Protein AF-0000000067174270 (afdb_homodimer)

Structure (mmCIF, N/CA/C/O backbone):
data_AF-0000000067174270-model_v1
#
loop_
_entity.id
_entity.type
_entity.pdbx_description
1 polymer 'Cupin 2, conserved barrel'
#
loop_
_atom_site.group_PDB
_atom_site.id
_atom_site.type_symbol
_atom_site.label_atom_id
_atom_site.label_alt_id
_atom_site.label_comp_id
_atom_site.label_asym_id
_atom_site.label_entity_id
_atom_site.label_seq_id
_atom_site.pdbx_PDB_ins_code
_atom_site.Cartn_x
_atom_site.Cartn_y
_atom_site.Cartn_z
_atom_site.occupancy
_atom_site.B_iso_or_equiv
_atom_site.auth_seq_id
_atom_site.auth_comp_id
_atom_site.auth_asym_id
_atom_site.auth_atom_id
_atom_site.pdbx_PDB_model_num
ATOM 1 N N . MET A 1 1 ? -18.516 -15.844 -26.016 1 31.61 1 MET A N 1
ATOM 2 C CA . MET A 1 1 ? -17.438 -16.531 -25.297 1 31.61 1 MET A CA 1
ATOM 3 C C . MET A 1 1 ? -17.406 -16.094 -23.828 1 31.61 1 MET A C 1
ATOM 5 O O . MET A 1 1 ? -17.312 -14.906 -23.531 1 31.61 1 MET A O 1
ATOM 9 N N . ASP A 1 2 ? -17.953 -16.828 -22.922 1 40.69 2 ASP A N 1
ATOM 10 C CA . ASP A 1 2 ? -18.188 -16.531 -21.516 1 40.69 2 ASP A CA 1
ATOM 11 C C . ASP A 1 2 ? -16.891 -16.047 -20.844 1 40.69 2 ASP A C 1
ATOM 13 O O . ASP A 1 2 ? -15.844 -16.672 -21 1 40.69 2 ASP A O 1
ATOM 17 N N . LYS A 1 3 ? -16.672 -14.789 -20.672 1 52.62 3 LYS A N 1
ATOM 18 C CA . LYS A 1 3 ? -15.469 -14.344 -19.984 1 52.62 3 LYS A CA 1
ATOM 19 C C . LYS A 1 3 ? -15.102 -15.305 -18.859 1 52.62 3 LYS A C 1
ATOM 21 O O . LYS A 1 3 ? -15.914 -15.578 -17.969 1 52.62 3 LYS A O 1
ATOM 26 N N . LEU A 1 4 ? -14.297 -16.391 -19.109 1 62.03 4 LEU A N 1
ATOM 27 C CA . LEU A 1 4 ? -13.867 -17.375 -18.125 1 62.03 4 LEU A CA 1
ATOM 28 C C . LEU A 1 4 ? -13.586 -16.703 -16.781 1 62.03 4 LEU A C 1
ATOM 30 O O . LEU A 1 4 ? -12.82 -15.727 -16.719 1 62.03 4 LEU A O 1
ATOM 34 N N . ASP A 1 5 ? -14.469 -16.859 -15.797 1 88.94 5 ASP A N 1
ATOM 35 C CA . ASP A 1 5 ? -14.32 -16.359 -14.43 1 88.94 5 ASP A CA 1
ATOM 36 C C . ASP A 1 5 ? -13.078 -16.938 -13.766 1 88.94 5 ASP A C 1
ATOM 38 O O . ASP A 1 5 ? -13.047 -18.125 -13.414 1 88.94 5 ASP A O 1
ATOM 42 N N . THR A 1 6 ? -11.953 -16.297 -13.711 1 96.12 6 THR A N 1
ATOM 43 C CA . THR A 1 6 ? -10.672 -16.75 -13.18 1 96.12 6 THR A CA 1
ATOM 44 C C . THR A 1 6 ? -10.688 -16.75 -11.656 1 96.12 6 THR A C 1
ATOM 46 O O . THR A 1 6 ? -9.742 -17.203 -11.016 1 96.12 6 THR A O 1
ATOM 49 N N . GLY A 1 7 ? -11.812 -16.266 -11.07 1 98 7 GLY A N 1
ATOM 50 C CA . GLY A 1 7 ? -11.914 -16.141 -9.625 1 98 7 GLY A CA 1
ATOM 51 C C . GLY A 1 7 ? -11.117 -14.969 -9.07 1 98 7 GLY A C 1
ATOM 52 O O . GLY A 1 7 ? -10.781 -14.953 -7.891 1 98 7 GLY A O 1
ATOM 53 N N . SER A 1 8 ? -10.719 -14.086 -10.031 1 98.62 8 SER A N 1
ATOM 54 C CA . SER A 1 8 ? -10 -12.891 -9.594 1 98.62 8 SER A CA 1
ATOM 55 C C . SER A 1 8 ? -10.516 -11.648 -10.312 1 98.62 8 SER A C 1
ATOM 57 O O . SER A 1 8 ? -11.156 -11.742 -11.359 1 98.62 8 SER A O 1
ATOM 59 N N . HIS A 1 9 ? -10.273 -10.492 -9.688 1 98.31 9 HIS A N 1
ATOM 60 C CA . HIS A 1 9 ? -10.547 -9.227 -10.359 1 98.31 9 HIS A CA 1
ATOM 61 C C . HIS A 1 9 ? -9.633 -8.117 -9.844 1 98.31 9 HIS A C 1
ATOM 63 O O . HIS A 1 9 ? -9.172 -8.172 -8.703 1 98.31 9 HIS A O 1
ATOM 69 N N . GLY A 1 10 ? -9.398 -7.215 -10.695 1 98.5 10 GLY A N 1
ATOM 70 C CA . GLY A 1 10 ? -8.656 -6.012 -10.352 1 98.5 10 GLY A CA 1
ATOM 71 C C . GLY A 1 10 ? -9.508 -4.754 -10.406 1 98.5 10 GLY A C 1
ATOM 72 O O . GLY A 1 10 ? -10.242 -4.539 -11.367 1 98.5 10 GLY A O 1
ATOM 73 N N . ASP A 1 11 ? -9.492 -4.023 -9.344 1 98.81 11 ASP A N 1
ATOM 74 C CA . ASP A 1 11 ? -10.109 -2.699 -9.32 1 98.81 11 ASP A CA 1
ATOM 75 C C . ASP A 1 11 ? -9.062 -1.604 -9.516 1 98.81 11 ASP A C 1
ATOM 77 O O . ASP A 1 11 ? -8.266 -1.329 -8.617 1 98.81 11 ASP A O 1
ATOM 81 N N . LEU A 1 12 ? -9.062 -1.032 -10.711 1 98.88 12 LEU A N 1
ATOM 82 C CA . LEU A 1 12 ? -8.148 0.077 -10.969 1 98.88 12 LEU A CA 1
ATOM 83 C C . LEU A 1 12 ? -8.547 1.306 -10.156 1 98.88 12 LEU A C 1
ATOM 85 O O . LEU A 1 12 ? -9.664 1.81 -10.289 1 98.88 12 LEU A O 1
ATOM 89 N N . GLN A 1 13 ? -7.598 1.765 -9.352 1 98.88 13 GLN A N 1
ATOM 90 C CA . GLN A 1 13 ? -7.906 2.883 -8.469 1 98.88 13 GLN A CA 1
ATOM 91 C C . GLN A 1 13 ? -7.324 4.188 -9.008 1 98.88 13 GLN A C 1
ATOM 93 O O . GLN A 1 13 ? -7.918 5.254 -8.836 1 98.88 13 GLN A O 1
ATOM 98 N N . LEU A 1 14 ? -6.102 4.008 -9.531 1 97.81 14 LEU A N 1
ATOM 99 C CA . LEU A 1 14 ? -5.332 5.164 -9.977 1 97.81 14 LEU A CA 1
ATOM 100 C C . LEU A 1 14 ? -4.523 4.828 -11.227 1 97.81 14 LEU A C 1
ATOM 102 O O . LEU A 1 14 ? -3.932 3.752 -11.32 1 97.81 14 LEU A O 1
ATOM 106 N N . ASP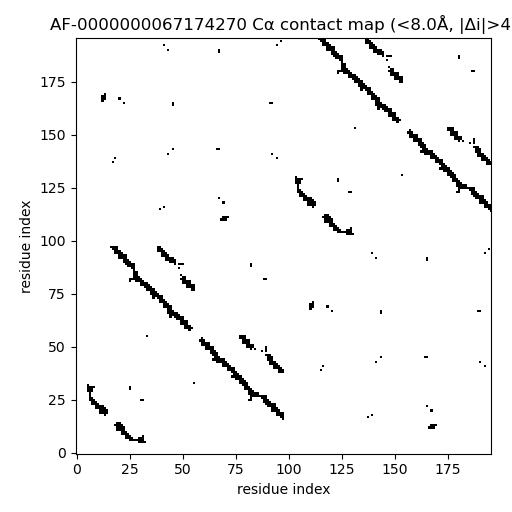 A 1 15 ? -4.484 5.641 -12.172 1 98.69 15 ASP A N 1
ATOM 107 C CA . ASP A 1 15 ? -3.592 5.676 -13.32 1 98.69 15 ASP A CA 1
ATOM 108 C C . ASP A 1 15 ? -3.355 7.113 -13.789 1 98.69 15 ASP A C 1
ATOM 110 O O . ASP A 1 15 ? -4.098 7.629 -14.625 1 98.69 15 ASP A O 1
ATOM 114 N N . ASP A 1 16 ? -2.229 7.676 -13.219 1 98.44 16 ASP A N 1
ATOM 115 C CA . ASP A 1 16 ? -2.143 9.125 -13.367 1 98.44 16 ASP A CA 1
ATOM 116 C C . ASP A 1 16 ? -0.825 9.531 -14.023 1 98.44 16 ASP A C 1
ATOM 118 O O . ASP A 1 16 ? -0.366 10.664 -13.859 1 98.44 16 ASP A O 1
ATOM 122 N N . GLY A 1 17 ? -0.247 8.633 -14.656 1 98.19 17 GLY A N 1
ATOM 123 C CA . GLY A 1 17 ? 0.997 8.906 -15.359 1 98.19 17 GLY A CA 1
ATOM 124 C C . GLY A 1 17 ? 2.227 8.719 -14.492 1 98.19 17 GLY A C 1
ATOM 125 O O . GLY A 1 17 ? 3.342 8.609 -15 1 98.19 17 GLY A O 1
ATOM 126 N N . ARG A 1 18 ? 2.059 8.789 -13.273 1 98.31 18 ARG A N 1
ATOM 127 C CA . ARG A 1 18 ? 3.131 8.531 -12.312 1 98.31 18 ARG A CA 1
ATOM 128 C C . ARG A 1 18 ? 3.025 7.125 -11.734 1 98.31 18 ARG A C 1
ATOM 130 O O . ARG A 1 18 ? 4.016 6.395 -11.688 1 98.31 18 ARG A O 1
ATOM 137 N N . PHE A 1 19 ? 1.769 6.801 -11.383 1 98.88 19 PHE A N 1
ATOM 138 C CA . PHE A 1 19 ? 1.473 5.504 -10.789 1 98.88 19 PHE A CA 1
ATOM 139 C C . PHE A 1 19 ? 0.289 4.844 -11.492 1 98.88 19 PHE A C 1
ATOM 141 O O . PHE A 1 19 ? -0.587 5.535 -12.016 1 98.88 19 PHE A O 1
ATOM 148 N N . ARG A 1 20 ? 0.251 3.58 -11.5 1 98.94 20 ARG A N 1
ATOM 149 C CA . ARG A 1 20 ? -0.952 2.77 -11.656 1 98.94 20 ARG A CA 1
ATOM 150 C C . ARG A 1 20 ? -1.199 1.908 -10.422 1 98.94 20 ARG A C 1
ATOM 152 O O . ARG A 1 20 ? -0.313 1.17 -9.992 1 98.94 20 ARG A O 1
ATOM 159 N N . VAL A 1 21 ? -2.33 2.074 -9.781 1 99 21 VAL A N 1
ATOM 160 C CA . VAL A 1 21 ? -2.643 1.382 -8.531 1 99 21 VAL A CA 1
ATOM 161 C C . VAL A 1 21 ? -3.893 0.524 -8.719 1 99 21 VAL A C 1
ATOM 163 O O . VAL A 1 21 ? -4.953 1.033 -9.094 1 99 21 VAL A O 1
ATOM 166 N N . THR A 1 22 ? -3.793 -0.723 -8.508 1 98.94 22 THR A N 1
ATOM 167 C CA . THR A 1 22 ? -4.883 -1.68 -8.656 1 98.94 22 THR A CA 1
ATOM 168 C C . THR A 1 22 ? -5.062 -2.504 -7.387 1 98.94 22 THR A C 1
ATOM 170 O O . THR A 1 22 ? -4.082 -3 -6.82 1 98.94 22 THR A O 1
ATOM 173 N N . ARG A 1 23 ? -6.25 -2.594 -6.855 1 98.94 23 ARG A N 1
ATOM 174 C CA . ARG A 1 23 ? -6.566 -3.555 -5.805 1 98.94 23 ARG A CA 1
ATOM 175 C C . ARG A 1 23 ? -6.977 -4.898 -6.398 1 98.94 23 ARG A C 1
ATOM 177 O O . ARG A 1 23 ? -7.957 -4.984 -7.137 1 98.94 23 ARG A O 1
ATOM 184 N N . TRP A 1 24 ? -6.281 -5.934 -6.117 1 98.94 24 TRP A N 1
ATOM 185 C CA . TRP A 1 24 ? -6.555 -7.277 -6.617 1 98.94 24 TRP A CA 1
ATOM 186 C C . TRP A 1 24 ? -7.266 -8.117 -5.562 1 98.94 24 TRP A C 1
ATOM 188 O O . TRP A 1 24 ? -6.918 -8.062 -4.379 1 98.94 24 TRP A O 1
ATOM 198 N N . THR A 1 25 ? -8.234 -8.82 -6.004 1 98.88 25 THR A N 1
ATOM 199 C CA . THR A 1 25 ? -8.945 -9.82 -5.211 1 98.88 25 THR A CA 1
ATOM 200 C C . THR A 1 25 ? -8.922 -11.18 -5.902 1 98.88 25 THR A C 1
ATOM 202 O O . THR A 1 25 ? -9.305 -11.289 -7.066 1 98.88 25 THR A O 1
ATOM 205 N N . ILE A 1 26 ? -8.461 -12.133 -5.238 1 98.88 26 ILE A N 1
ATOM 206 C CA . ILE A 1 26 ? -8.445 -13.5 -5.746 1 98.88 26 ILE A CA 1
ATOM 207 C C . ILE A 1 26 ? -9.258 -14.406 -4.832 1 98.88 26 ILE A C 1
ATOM 209 O O . ILE A 1 26 ? -8.883 -14.648 -3.682 1 98.88 26 ILE A O 1
ATOM 213 N N . GLU A 1 27 ? -10.336 -14.914 -5.305 1 98.69 27 GLU A N 1
ATOM 214 C CA . GLU A 1 27 ? -11.195 -15.812 -4.543 1 98.69 27 GLU A CA 1
ATOM 215 C C . GLU A 1 27 ? -10.516 -17.156 -4.305 1 98.69 27 GLU A C 1
ATOM 217 O O . GLU A 1 27 ? -9.562 -17.516 -5 1 98.69 27 GLU A O 1
ATOM 222 N N . PRO A 1 28 ? -11.023 -17.922 -3.244 1 98.56 28 PRO A N 1
ATOM 223 C CA . PRO A 1 28 ? -10.492 -19.266 -3.084 1 98.56 28 PRO A CA 1
ATOM 224 C C . PRO A 1 28 ? -10.555 -20.078 -4.375 1 98.56 28 PRO A C 1
ATOM 226 O O . PRO A 1 28 ? -11.602 -20.125 -5.035 1 98.56 28 PRO A O 1
ATOM 229 N N . GLY A 1 29 ? -9.461 -20.562 -4.723 1 98.31 29 GLY A N 1
ATOM 230 C CA . GLY A 1 29 ? -9.391 -21.359 -5.934 1 98.31 29 GLY A CA 1
ATOM 231 C C . GLY A 1 29 ? -9.148 -20.531 -7.18 1 98.31 29 GLY A C 1
ATOM 232 O O . GLY A 1 29 ? -8.953 -21.078 -8.266 1 98.31 29 GLY A O 1
ATOM 233 N N . GLY A 1 30 ? -9.141 -19.25 -7.035 1 98.62 30 GLY A N 1
ATOM 234 C CA . GLY A 1 30 ? -8.984 -18.359 -8.18 1 98.62 30 GLY A CA 1
ATOM 235 C C . GLY A 1 30 ? -7.539 -18.078 -8.523 1 98.62 30 GLY A C 1
ATOM 236 O O . GLY A 1 30 ? -6.629 -18.531 -7.832 1 98.62 30 GLY A O 1
ATOM 237 N N . ALA A 1 31 ? -7.387 -17.219 -9.648 1 98.75 31 ALA A N 1
ATOM 238 C CA . ALA A 1 31 ? -6.035 -16.875 -10.094 1 98.75 31 ALA A CA 1
ATOM 239 C C . ALA A 1 31 ? -6.043 -15.617 -10.945 1 98.75 31 ALA A C 1
ATOM 241 O O . ALA A 1 31 ? -7.031 -15.32 -11.625 1 98.75 31 ALA A O 1
ATOM 242 N N . ILE A 1 32 ? -4.977 -14.883 -10.859 1 98.81 32 ILE A N 1
ATOM 243 C CA . ILE A 1 32 ? -4.625 -13.945 -11.922 1 98.81 32 ILE A CA 1
ATOM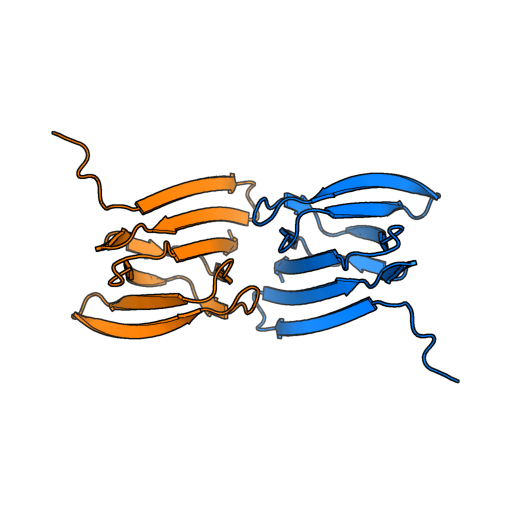 244 C C . ILE A 1 32 ? -3.84 -14.68 -13.008 1 98.81 32 ILE A C 1
ATOM 246 O O . ILE A 1 32 ? -2.771 -15.234 -12.75 1 98.81 32 ILE A O 1
ATOM 250 N N . PRO A 1 33 ? -4.328 -14.664 -14.219 1 98.5 33 PRO A N 1
ATOM 251 C CA . PRO A 1 33 ? -3.666 -15.438 -15.273 1 98.5 33 PRO A CA 1
ATOM 252 C C . PRO A 1 33 ? -2.256 -14.93 -15.578 1 98.5 33 PRO A C 1
ATOM 254 O O . PRO A 1 33 ? -1.885 -13.836 -15.148 1 98.5 33 PRO A O 1
ATOM 257 N N . MET A 1 34 ? -1.557 -15.75 -16.328 1 98.62 34 MET A N 1
ATOM 258 C CA . MET A 1 34 ? -0.191 -15.414 -16.719 1 98.62 34 MET A CA 1
ATOM 259 C C . MET A 1 34 ? -0.133 -14.031 -17.359 1 98.62 34 MET A C 1
ATOM 261 O O . MET A 1 34 ? -0.905 -13.734 -18.266 1 98.62 34 MET A O 1
ATOM 265 N N . HIS A 1 35 ? 0.752 -13.25 -16.844 1 98.62 35 HIS A N 1
ATOM 266 C CA . HIS A 1 35 ? 0.937 -11.891 -17.344 1 98.62 35 HIS A CA 1
ATOM 267 C C . HIS A 1 35 ? 2.344 -11.383 -17.047 1 98.62 35 HIS A C 1
ATOM 269 O O . HIS A 1 35 ? 3.084 -11.992 -16.281 1 98.62 35 HIS A O 1
ATOM 275 N N . ARG A 1 36 ? 2.705 -10.258 -17.656 1 98.75 36 ARG A N 1
ATOM 276 C CA . ARG A 1 36 ? 4.012 -9.641 -17.469 1 98.75 36 ARG A CA 1
ATOM 277 C C . ARG A 1 36 ? 3.867 -8.211 -16.953 1 98.75 36 ARG A C 1
ATOM 279 O O . ARG A 1 36 ? 3.006 -7.461 -17.422 1 98.75 36 ARG A O 1
ATOM 286 N N . HIS A 1 37 ? 4.672 -7.859 -15.945 1 98.69 37 HIS A N 1
ATOM 287 C CA . HIS A 1 37 ? 4.699 -6.496 -15.43 1 98.69 37 HIS A CA 1
ATOM 288 C C . HIS A 1 37 ? 5.629 -5.609 -16.25 1 98.69 37 HIS A C 1
ATOM 290 O O . HIS A 1 37 ? 6.836 -5.859 -16.312 1 98.69 37 HIS A O 1
ATOM 296 N N . GLU A 1 38 ? 5.148 -4.594 -16.781 1 98.56 38 GLU A N 1
ATOM 297 C CA . GLU A 1 38 ? 5.945 -3.703 -17.609 1 98.56 38 GLU A CA 1
ATOM 298 C C . GLU A 1 38 ? 6.676 -2.66 -16.781 1 98.56 38 GLU A C 1
ATOM 300 O O . GLU A 1 38 ? 7.578 -1.98 -17.266 1 98.56 38 GLU A O 1
ATOM 305 N N . HIS A 1 39 ? 6.34 -2.5 -15.578 1 98.81 39 HIS A N 1
ATOM 306 C CA . HIS A 1 39 ? 6.883 -1.48 -14.688 1 98.81 39 HIS A CA 1
ATOM 307 C C . HIS A 1 39 ? 7.336 -2.09 -13.367 1 98.81 39 HIS A C 1
ATOM 309 O O . HIS A 1 39 ? 6.848 -3.145 -12.961 1 98.81 39 HIS A O 1
ATOM 315 N N . ASP A 1 40 ? 8.289 -1.433 -12.68 1 98.88 40 ASP A N 1
ATOM 316 C CA . ASP A 1 40 ? 8.547 -1.764 -11.289 1 98.88 40 ASP A CA 1
ATOM 317 C C . ASP A 1 40 ? 7.293 -1.598 -10.438 1 98.88 40 ASP A C 1
ATOM 319 O O . ASP A 1 40 ? 6.453 -0.742 -10.719 1 98.88 40 ASP A O 1
ATOM 323 N N . TYR A 1 41 ? 7.176 -2.406 -9.352 1 98.94 41 TYR A N 1
ATOM 324 C CA . TYR A 1 41 ? 5.945 -2.27 -8.578 1 98.94 41 TYR A CA 1
ATOM 325 C C . TYR A 1 41 ? 6.156 -2.709 -7.133 1 98.94 41 TYR A C 1
ATOM 327 O O . TYR A 1 41 ? 7.121 -3.412 -6.828 1 98.94 41 TYR A O 1
ATOM 335 N N . VAL A 1 42 ? 5.324 -2.26 -6.297 1 98.94 42 VAL A N 1
ATOM 336 C CA . VAL A 1 42 ? 5.215 -2.631 -4.887 1 98.94 42 VAL A CA 1
ATOM 337 C C . VAL A 1 42 ? 3.893 -3.354 -4.648 1 98.94 42 VAL A C 1
ATOM 339 O O . VAL A 1 42 ? 2.854 -2.957 -5.18 1 98.94 42 VAL A O 1
ATOM 342 N N . VAL A 1 43 ? 3.869 -4.418 -3.881 1 98.94 43 VAL A N 1
ATOM 343 C CA . VAL A 1 43 ? 2.672 -5.105 -3.41 1 98.94 43 VAL A CA 1
ATOM 344 C C . VAL A 1 43 ? 2.449 -4.801 -1.93 1 98.94 43 VAL A C 1
ATOM 346 O O . VAL A 1 43 ? 3.365 -4.941 -1.116 1 98.94 43 VAL A O 1
ATOM 349 N N . VAL A 1 44 ? 1.304 -4.352 -1.605 1 99 44 VAL A N 1
ATOM 350 C CA . VAL A 1 44 ? 0.892 -4.102 -0.228 1 99 44 VAL A CA 1
ATOM 351 C C . VAL A 1 44 ? -0.235 -5.059 0.156 1 99 44 VAL A C 1
ATOM 353 O O . VAL A 1 44 ? -1.394 -4.84 -0.204 1 99 44 VAL A O 1
ATOM 356 N N . PRO A 1 45 ? 0.062 -6.059 0.937 1 99 45 PRO A N 1
ATOM 357 C CA . PRO A 1 45 ? -0.98 -7.012 1.332 1 99 45 PRO A CA 1
ATOM 358 C C . PRO A 1 45 ? -2.023 -6.391 2.26 1 99 45 PRO A C 1
ATOM 360 O O . PRO A 1 45 ? -1.678 -5.605 3.146 1 99 45 PRO A O 1
ATOM 363 N N . LEU A 1 46 ? -3.293 -6.777 2.08 1 98.94 46 LEU A N 1
ATOM 364 C CA . LEU A 1 46 ? -4.383 -6.289 2.92 1 98.94 46 LEU A CA 1
ATOM 365 C C . LEU A 1 46 ? -4.961 -7.414 3.77 1 98.94 46 LEU A C 1
ATOM 367 O O . LEU A 1 46 ? -5.914 -7.203 4.523 1 98.94 46 LEU A O 1
ATOM 371 N N . VAL A 1 47 ? -4.43 -8.602 3.615 1 98.81 47 VAL A N 1
ATOM 372 C CA . VAL A 1 47 ? -4.797 -9.773 4.406 1 98.81 47 VAL A CA 1
ATOM 373 C C . VAL A 1 47 ? -3.545 -10.57 4.762 1 98.81 47 VAL A C 1
ATOM 375 O O . VAL A 1 47 ? -2.506 -10.43 4.113 1 98.81 47 VAL A O 1
ATOM 378 N N . ASN A 1 48 ? -3.648 -11.328 5.891 1 98.56 48 ASN A N 1
ATOM 379 C CA . ASN A 1 48 ? -2.719 -12.438 6.07 1 98.56 48 ASN A CA 1
ATOM 380 C C . ASN A 1 48 ? -3.135 -13.656 5.25 1 98.56 48 ASN A C 1
ATOM 382 O O . ASN A 1 48 ? -4.246 -14.164 5.402 1 98.56 48 ASN A O 1
ATOM 386 N N . ALA A 1 49 ? -2.236 -14.109 4.398 1 98.56 49 ALA A N 1
ATOM 387 C CA . ALA A 1 49 ? -2.631 -15.211 3.518 1 98.56 49 ALA A CA 1
ATOM 388 C C . ALA A 1 49 ? -1.412 -15.852 2.865 1 98.56 49 ALA A C 1
ATOM 390 O O . ALA A 1 49 ? -0.314 -15.297 2.898 1 98.56 49 ALA A O 1
ATOM 391 N N . THR A 1 50 ? -1.655 -17.016 2.328 1 98.44 50 THR A N 1
ATOM 392 C CA . THR A 1 50 ? -0.682 -17.688 1.467 1 98.44 50 THR A CA 1
ATOM 393 C C . THR A 1 50 ? -1.052 -17.516 -0.003 1 98.44 50 THR A C 1
ATOM 395 O O . THR A 1 50 ? -2.199 -17.734 -0.391 1 98.44 50 THR A O 1
ATOM 398 N N . MET A 1 51 ? -0.111 -17.094 -0.765 1 98.69 51 MET A N 1
ATOM 399 C CA . MET A 1 51 ? -0.286 -16.859 -2.193 1 98.69 51 MET A CA 1
ATOM 400 C C . MET A 1 51 ? 0.756 -17.609 -3.008 1 98.69 51 MET A C 1
ATOM 402 O O . MET A 1 51 ? 1.93 -17.656 -2.635 1 98.69 51 MET A O 1
ATOM 406 N N . HIS A 1 52 ? 0.327 -18.219 -4.055 1 98.81 52 HIS A N 1
ATOM 407 C CA . HIS A 1 52 ? 1.25 -18.953 -4.914 1 98.81 52 HIS A CA 1
ATOM 408 C C . HIS A 1 52 ? 1.579 -18.156 -6.172 1 98.81 52 HIS A C 1
ATOM 410 O O . HIS A 1 52 ? 0.677 -17.672 -6.859 1 98.81 52 HIS A O 1
ATOM 416 N N . VAL A 1 53 ? 2.818 -18.016 -6.438 1 98.88 53 VAL A N 1
ATOM 417 C CA . VAL A 1 53 ? 3.33 -17.312 -7.605 1 98.88 53 VAL A CA 1
ATOM 418 C C . VAL A 1 53 ? 4.043 -18.281 -8.531 1 98.88 53 VAL A C 1
ATOM 420 O O . VAL A 1 53 ? 5.07 -18.859 -8.172 1 98.88 53 VAL A O 1
ATOM 423 N N . VAL A 1 54 ? 3.541 -18.469 -9.719 1 98.88 54 VAL A N 1
ATOM 424 C CA . VAL A 1 54 ? 4.035 -19.484 -10.641 1 98.88 54 VAL A CA 1
ATOM 425 C C . VAL A 1 54 ? 4.703 -18.812 -11.836 1 98.88 54 VAL A C 1
ATOM 427 O O . VAL A 1 54 ? 4.059 -18.062 -12.578 1 98.88 54 VAL A O 1
ATOM 430 N N . ALA A 1 55 ? 5.934 -19.109 -12.016 1 98.69 55 ALA A N 1
ATOM 431 C CA . ALA A 1 55 ? 6.695 -18.562 -13.133 1 98.69 55 ALA A CA 1
ATOM 432 C C . ALA A 1 55 ? 6.367 -19.281 -14.43 1 98.69 55 ALA A C 1
ATOM 434 O O . ALA A 1 55 ? 5.738 -20.344 -14.422 1 98.69 55 ALA A O 1
ATOM 435 N N . PRO A 1 56 ? 6.777 -18.75 -15.547 1 98.5 56 PRO A N 1
ATOM 436 C CA . PRO A 1 56 ? 6.473 -19.344 -16.844 1 98.5 56 PRO A CA 1
ATOM 437 C C . PRO A 1 56 ? 7.004 -20.781 -16.969 1 98.5 56 PRO A C 1
ATOM 439 O O . PRO A 1 56 ? 6.395 -21.609 -17.641 1 98.5 56 PRO A O 1
ATOM 442 N N . ASP A 1 57 ? 8.016 -21.031 -16.328 1 98.38 57 ASP A N 1
ATOM 443 C CA . ASP A 1 57 ? 8.617 -22.344 -16.453 1 98.38 57 ASP A CA 1
ATOM 444 C C . ASP A 1 57 ? 7.965 -23.344 -15.484 1 98.38 57 ASP A C 1
ATOM 446 O O . ASP A 1 57 ? 8.406 -24.484 -15.367 1 98.38 57 ASP A O 1
ATOM 450 N N . GLY A 1 58 ? 7.09 -22.859 -14.703 1 98.06 58 GLY A N 1
ATOM 451 C CA . GLY A 1 58 ? 6.332 -23.734 -13.82 1 98.06 58 GLY A CA 1
ATOM 452 C C . GLY A 1 58 ? 6.809 -23.688 -12.383 1 98.06 58 GLY A C 1
ATOM 453 O O . GLY A 1 58 ? 6.199 -24.297 -11.492 1 98.06 58 GLY A O 1
ATOM 454 N N . THR A 1 59 ? 7.953 -22.953 -12.148 1 98.5 59 THR A N 1
ATOM 455 C CA . THR A 1 59 ? 8.445 -22.828 -10.781 1 98.5 59 THR A CA 1
ATOM 456 C C . THR A 1 59 ? 7.406 -22.141 -9.898 1 98.5 59 THR A C 1
ATOM 458 O O . THR A 1 59 ? 6.926 -21.047 -10.227 1 98.5 59 THR A O 1
ATOM 461 N N . ASP A 1 60 ? 7.109 -22.812 -8.766 1 98.25 60 ASP A N 1
ATOM 462 C CA . ASP A 1 60 ? 6.121 -22.312 -7.816 1 98.25 60 ASP A CA 1
ATOM 463 C C . ASP A 1 60 ? 6.797 -21.734 -6.574 1 98.25 60 ASP A C 1
ATOM 465 O O . ASP A 1 60 ? 7.504 -22.453 -5.859 1 98.25 60 ASP A O 1
ATOM 469 N N . THR A 1 61 ? 6.617 -20.5 -6.289 1 98.38 61 THR A N 1
ATOM 470 C CA . THR A 1 61 ? 7.07 -19.859 -5.055 1 98.38 61 THR A CA 1
ATOM 471 C C . THR A 1 61 ? 5.883 -19.484 -4.172 1 98.38 61 THR A C 1
ATOM 473 O O . THR A 1 61 ? 4.855 -19.016 -4.664 1 98.38 61 THR A O 1
ATOM 476 N N . VAL A 1 62 ? 6.039 -19.719 -2.852 1 98.25 62 VAL A N 1
ATOM 477 C CA . VAL A 1 62 ? 4.98 -19.391 -1.9 1 98.25 62 VAL A CA 1
ATOM 478 C C . VAL A 1 62 ? 5.289 -18.047 -1.228 1 98.25 62 VAL A C 1
ATOM 480 O O . VAL A 1 62 ? 6.363 -17.875 -0.648 1 98.25 62 VAL A O 1
ATOM 483 N N . ALA A 1 63 ? 4.375 -17.156 -1.355 1 97.88 63 ALA A N 1
ATOM 484 C CA . ALA A 1 63 ? 4.473 -15.883 -0.645 1 97.88 63 ALA A CA 1
ATOM 485 C C . ALA A 1 63 ? 3.564 -15.867 0.583 1 97.88 63 ALA A C 1
ATOM 487 O O . ALA A 1 63 ? 2.352 -16.062 0.468 1 97.88 63 ALA A O 1
ATOM 488 N N . GLU A 1 64 ? 4.164 -15.688 1.717 1 98.25 64 GLU A N 1
ATOM 489 C CA . GLU A 1 64 ? 3.377 -15.461 2.924 1 98.25 64 GLU A CA 1
ATOM 490 C C . GLU A 1 64 ? 3.066 -13.977 3.111 1 98.25 64 GLU A C 1
ATOM 492 O O . GLU A 1 64 ? 3.904 -13.219 3.605 1 98.25 64 GLU A O 1
ATOM 497 N N . LEU A 1 65 ? 1.823 -13.648 2.789 1 98.75 65 LEU A N 1
ATOM 498 C CA . LEU A 1 65 ? 1.397 -12.258 2.887 1 98.75 65 LEU A CA 1
ATOM 499 C C . LEU A 1 65 ? 1.045 -11.891 4.324 1 98.75 65 LEU A C 1
ATOM 501 O O . LEU A 1 65 ? 0.382 -12.664 5.02 1 98.75 65 LEU A O 1
ATOM 505 N N . ARG A 1 66 ? 1.479 -10.781 4.738 1 98.81 66 ARG A N 1
ATOM 506 C CA . ARG A 1 66 ? 1.093 -10.156 6.004 1 98.81 66 ARG A CA 1
ATOM 507 C C . ARG A 1 66 ? 0.58 -8.734 5.781 1 98.81 66 ARG A C 1
ATOM 509 O O . ARG A 1 66 ? 1.166 -7.973 5.012 1 98.81 66 ARG A O 1
ATOM 516 N N . ILE A 1 67 ? -0.495 -8.469 6.449 1 98.88 67 ILE A N 1
ATOM 517 C CA . ILE A 1 67 ? -1.146 -7.172 6.262 1 98.88 67 ILE A CA 1
ATOM 518 C C . ILE A 1 67 ? -0.123 -6.051 6.422 1 98.88 67 ILE A C 1
ATOM 520 O O . ILE A 1 67 ? 0.517 -5.93 7.469 1 98.88 67 ILE A O 1
ATOM 524 N N . GLY A 1 68 ? 0.045 -5.27 5.344 1 98.88 68 GLY A N 1
ATOM 525 C CA . GLY A 1 68 ? 0.81 -4.035 5.402 1 98.88 68 GLY A CA 1
ATOM 526 C C . GLY A 1 68 ? 2.307 -4.254 5.289 1 98.88 68 GLY A C 1
ATOM 527 O O . GLY A 1 68 ? 3.086 -3.301 5.348 1 98.88 68 GLY A O 1
ATOM 528 N N . GLU A 1 69 ? 2.762 -5.492 5.207 1 98.88 69 GLU A N 1
ATOM 529 C CA . GLU A 1 69 ? 4.168 -5.766 4.934 1 98.88 69 GLU A CA 1
ATOM 530 C C . GLU A 1 69 ? 4.438 -5.84 3.434 1 98.88 69 GLU A C 1
ATOM 532 O O . GLU A 1 69 ? 4.172 -6.863 2.799 1 98.88 69 GLU A O 1
ATOM 537 N N . SER A 1 70 ? 5.066 -4.812 2.959 1 98.94 70 SER A N 1
ATOM 538 C CA . SER A 1 70 ? 5.172 -4.629 1.515 1 98.94 70 SER A CA 1
ATOM 539 C C . SER A 1 70 ? 6.434 -5.277 0.964 1 98.94 70 SER A C 1
ATOM 541 O O . SER A 1 70 ? 7.395 -5.504 1.703 1 98.94 70 SER A O 1
ATOM 543 N N . TYR A 1 71 ? 6.41 -5.555 -0.279 1 98.81 71 TYR A N 1
ATOM 544 C CA . TYR A 1 71 ? 7.605 -5.949 -1.022 1 98.81 71 TYR A CA 1
ATOM 545 C C . TYR A 1 71 ? 7.566 -5.395 -2.443 1 98.81 71 TYR A C 1
ATOM 547 O O . TYR A 1 71 ? 6.512 -4.992 -2.932 1 98.81 71 TYR A O 1
ATOM 555 N N . SER A 1 72 ? 8.711 -5.32 -3.086 1 98.81 72 SER A N 1
ATOM 556 C CA . SER A 1 72 ? 8.781 -4.789 -4.445 1 98.81 72 SER A CA 1
ATOM 557 C C . SER A 1 72 ? 9.328 -5.828 -5.418 1 98.81 72 SER A C 1
ATOM 559 O O . SER A 1 72 ? 9.977 -6.793 -5.008 1 98.81 72 SER A O 1
ATOM 561 N N . ARG A 1 73 ? 8.922 -5.672 -6.656 1 98.56 73 ARG A N 1
ATOM 562 C CA . ARG A 1 73 ? 9.477 -6.422 -7.777 1 98.56 73 ARG A CA 1
ATOM 563 C C . ARG A 1 73 ? 9.812 -5.492 -8.945 1 98.56 73 ARG A C 1
ATOM 565 O O . ARG A 1 73 ? 9.391 -4.332 -8.961 1 98.56 73 ARG A O 1
ATOM 572 N N . ILE A 1 74 ? 10.547 -5.992 -9.852 1 98.56 74 ILE A N 1
ATOM 573 C CA . ILE A 1 74 ? 11.062 -5.156 -10.93 1 98.56 74 ILE A CA 1
ATOM 574 C C . ILE A 1 74 ? 10.258 -5.41 -12.203 1 98.56 74 ILE A C 1
ATOM 576 O O . ILE A 1 74 ? 9.625 -6.457 -12.344 1 98.56 74 ILE A O 1
ATOM 580 N N . ALA A 1 75 ? 10.367 -4.438 -13.125 1 98.75 75 ALA A N 1
ATOM 581 C CA . ALA A 1 75 ? 9.773 -4.594 -14.453 1 98.75 75 ALA A CA 1
ATOM 582 C C . ALA A 1 75 ? 10.289 -5.855 -15.133 1 98.75 75 ALA A C 1
ATOM 584 O O . ALA A 1 75 ? 11.445 -6.238 -14.953 1 98.75 75 ALA A O 1
ATOM 585 N N . GLY A 1 76 ? 9.398 -6.48 -15.875 1 98.75 76 GLY A N 1
ATOM 586 C CA . GLY A 1 76 ? 9.773 -7.664 -16.641 1 98.75 76 GLY A CA 1
ATOM 587 C C . GLY A 1 76 ? 9.312 -8.953 -15.992 1 98.75 76 GLY A C 1
ATOM 588 O O . GLY A 1 76 ? 9.273 -10 -16.641 1 98.75 76 GLY A O 1
ATOM 589 N N . VAL A 1 77 ? 8.984 -8.93 -14.688 1 98.56 77 VAL A N 1
ATOM 590 C CA . VAL A 1 77 ? 8.523 -10.117 -13.984 1 98.56 77 VAL A CA 1
ATOM 591 C C . VAL A 1 77 ? 7.289 -10.688 -14.688 1 98.56 77 VAL A C 1
ATOM 593 O O . VAL A 1 77 ? 6.383 -9.945 -15.062 1 98.56 77 VAL A O 1
ATOM 596 N N . GLU A 1 78 ? 7.289 -11.922 -14.961 1 98.81 78 GLU A N 1
ATOM 597 C CA . GLU A 1 78 ? 6.172 -12.656 -15.547 1 98.81 78 GLU A CA 1
ATOM 598 C C . GLU A 1 78 ? 5.734 -13.805 -14.648 1 98.81 78 GLU A C 1
ATOM 600 O O . GLU A 1 78 ? 6.562 -14.602 -14.203 1 98.81 78 GLU A O 1
ATOM 605 N N . HIS A 1 79 ? 4.402 -13.859 -14.367 1 98.88 79 HIS A N 1
ATOM 606 C CA . HIS A 1 79 ? 3.943 -14.914 -13.469 1 98.88 79 HIS A CA 1
ATOM 607 C C . HIS A 1 79 ? 2.426 -15.062 -13.531 1 98.88 79 HIS A C 1
ATOM 609 O O . HIS A 1 79 ? 1.735 -14.211 -14.094 1 98.88 79 HIS A O 1
ATOM 615 N N . ARG A 1 80 ? 1.941 -16.141 -13.086 1 98.81 80 ARG A N 1
ATOM 616 C CA . ARG A 1 80 ? 0.573 -16.422 -12.656 1 98.81 80 ARG A CA 1
ATOM 617 C C . ARG A 1 80 ? 0.465 -16.422 -11.141 1 98.81 80 ARG A C 1
ATOM 619 O O . ARG A 1 80 ? 1.336 -16.953 -10.445 1 98.81 80 ARG A O 1
ATOM 626 N N . VAL A 1 81 ? -0.511 -15.773 -10.562 1 98.94 81 VAL A N 1
ATOM 627 C CA . VAL A 1 81 ? -0.687 -15.703 -9.117 1 98.94 81 VAL A CA 1
ATOM 628 C C . VAL A 1 81 ? -1.942 -16.469 -8.711 1 98.94 81 VAL A C 1
ATOM 630 O O . VAL A 1 81 ? -3.027 -16.234 -9.25 1 98.94 81 VAL A O 1
ATOM 633 N N . GLU A 1 82 ? -1.839 -17.328 -7.738 1 98.81 82 GLU A N 1
ATOM 634 C CA . GLU A 1 82 ? -2.949 -18.219 -7.398 1 98.81 82 GLU A CA 1
ATOM 635 C C . GLU A 1 82 ? -3.287 -18.125 -5.914 1 98.81 82 GLU A C 1
ATOM 637 O O . GLU A 1 82 ? -2.391 -18.047 -5.07 1 98.81 82 GLU A O 1
ATOM 642 N N . ASN A 1 83 ? -4.582 -18.219 -5.602 1 98.88 83 ASN A N 1
ATOM 643 C CA . ASN A 1 83 ? -5.109 -18.562 -4.285 1 98.88 83 ASN A CA 1
ATOM 644 C C . ASN A 1 83 ? -5.574 -20.016 -4.23 1 98.88 83 ASN A C 1
ATOM 646 O O . ASN A 1 83 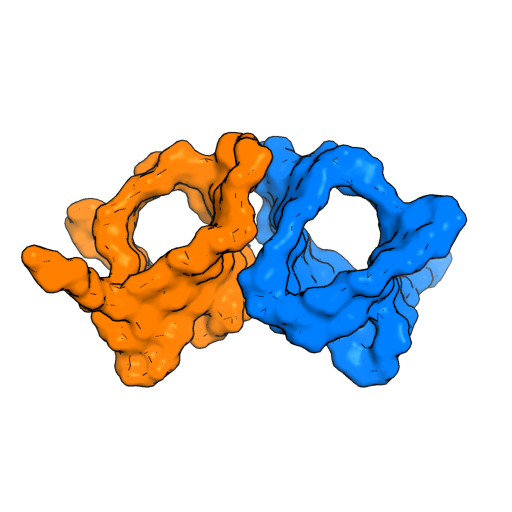? -6.688 -20.344 -4.656 1 98.88 83 ASN A O 1
ATOM 650 N N . ARG A 1 84 ? -4.77 -20.812 -3.688 1 98.56 84 ARG A N 1
ATOM 651 C CA . ARG A 1 84 ? -5.09 -22.234 -3.676 1 98.56 84 ARG A CA 1
ATOM 652 C C . ARG A 1 84 ? -5.844 -22.625 -2.406 1 98.56 84 ARG A C 1
ATOM 654 O O . ARG A 1 84 ? -6.066 -23.797 -2.145 1 98.56 84 ARG A O 1
ATOM 661 N N . GLY A 1 85 ? -6.051 -21.625 -1.602 1 96.69 85 GLY A N 1
ATOM 662 C CA . GLY A 1 85 ? -6.871 -21.875 -0.426 1 96.69 85 GLY A CA 1
ATOM 663 C C . GLY A 1 85 ? -8.328 -22.125 -0.757 1 96.69 85 GLY A C 1
ATOM 664 O O . GLY A 1 85 ? -8.75 -21.938 -1.902 1 96.69 85 GLY A O 1
ATOM 665 N N . THR A 1 86 ? -9.117 -22.469 0.285 1 95.31 86 THR A N 1
ATOM 666 C CA . THR A 1 86 ? -10.5 -22.859 0.028 1 95.31 86 THR A CA 1
ATOM 667 C C . THR A 1 86 ? -11.469 -21.938 0.758 1 95.31 86 THR A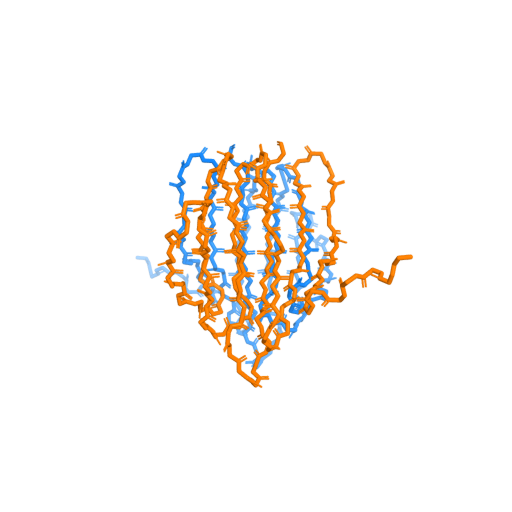 C 1
ATOM 669 O O . THR A 1 86 ? -12.68 -21.984 0.531 1 95.31 86 THR A O 1
ATOM 672 N N . THR A 1 87 ? -10.945 -21 1.517 1 96.69 87 THR A N 1
ATOM 673 C CA . THR A 1 87 ? -11.875 -20.25 2.354 1 96.69 87 THR A CA 1
ATOM 674 C C . THR A 1 87 ? -11.648 -18.75 2.211 1 96.69 87 THR A C 1
ATOM 676 O O . THR A 1 87 ? -12.57 -18 1.875 1 96.69 87 THR A O 1
ATOM 679 N N . ASP A 1 88 ? -10.445 -18.312 2.385 1 97.56 88 ASP A N 1
ATOM 680 C CA . ASP A 1 88 ? -10.188 -16.875 2.51 1 97.56 88 ASP A CA 1
ATOM 681 C C . ASP A 1 88 ? -9.766 -16.281 1.173 1 97.56 88 ASP A C 1
ATOM 683 O O . ASP A 1 88 ? -9.008 -16.906 0.42 1 97.56 88 ASP A O 1
ATOM 687 N N . THR A 1 89 ? -10.219 -15.141 0.883 1 98.69 89 THR A N 1
ATOM 688 C CA . THR A 1 89 ? -9.805 -14.391 -0.298 1 98.69 89 THR A CA 1
ATOM 689 C C . THR A 1 89 ? -8.438 -13.75 -0.083 1 98.69 89 THR A C 1
ATOM 691 O O . THR A 1 89 ? -8.117 -13.312 1.023 1 98.69 89 THR A O 1
ATOM 694 N N . VAL A 1 90 ? -7.656 -13.766 -1.101 1 98.88 90 VAL A N 1
ATOM 695 C CA . VAL A 1 90 ? -6.414 -12.992 -1.122 1 98.88 90 VAL A CA 1
ATOM 696 C C . VAL A 1 90 ? -6.684 -11.594 -1.67 1 98.88 90 VAL A C 1
ATOM 698 O O . VAL A 1 90 ? -7.316 -11.445 -2.719 1 98.88 90 VAL A O 1
ATOM 701 N N . VAL A 1 91 ? -6.246 -10.555 -0.919 1 98.94 91 VAL A N 1
ATOM 702 C CA . VAL A 1 91 ? -6.449 -9.172 -1.348 1 98.94 91 VAL A CA 1
ATOM 703 C C . VAL A 1 91 ? -5.164 -8.375 -1.14 1 98.94 91 VAL A C 1
ATOM 705 O O . VAL A 1 91 ? -4.531 -8.461 -0.083 1 98.94 91 VAL A O 1
ATOM 708 N N . PHE A 1 92 ? -4.758 -7.656 -2.146 1 98.94 92 PHE A N 1
ATOM 709 C CA . PHE A 1 92 ? -3.605 -6.773 -2.031 1 98.94 92 PHE A CA 1
ATOM 710 C C . PHE A 1 92 ? -3.732 -5.59 -2.984 1 98.94 92 PHE A C 1
ATOM 712 O O . PHE A 1 92 ? -4.531 -5.625 -3.924 1 98.94 92 PHE A O 1
ATOM 719 N N . VAL A 1 93 ? -3.01 -4.559 -2.707 1 99 93 VAL A N 1
ATOM 720 C CA . VAL A 1 93 ? -2.869 -3.428 -3.619 1 99 93 VAL A CA 1
ATOM 721 C C . VAL A 1 93 ? -1.519 -3.502 -4.328 1 99 93 VAL A C 1
ATOM 723 O O . VAL A 1 93 ? -0.498 -3.803 -3.707 1 99 93 VAL A O 1
ATOM 726 N N . GLU A 1 94 ? -1.505 -3.375 -5.582 1 99 94 GLU A N 1
ATOM 727 C CA . GLU A 1 94 ? -0.301 -3.273 -6.402 1 99 94 GLU A CA 1
ATOM 728 C C . GLU A 1 94 ? -0.083 -1.843 -6.887 1 99 94 GLU A C 1
ATOM 730 O O . GLU A 1 94 ? -0.979 -1.24 -7.484 1 99 94 GLU A O 1
ATOM 735 N N . VAL A 1 95 ? 1.059 -1.273 -6.605 1 99 95 VAL A N 1
ATOM 736 C CA . VAL A 1 95 ? 1.441 0.067 -7.035 1 99 95 VAL A CA 1
ATOM 737 C C . VAL A 1 95 ? 2.562 -0.021 -8.07 1 99 95 VAL A C 1
ATOM 739 O O . VAL A 1 95 ? 3.688 -0.403 -7.742 1 99 95 VAL A O 1
ATOM 742 N N . GLU A 1 96 ? 2.275 0.342 -9.266 1 98.94 96 GLU A N 1
ATOM 743 C CA . GLU A 1 96 ? 3.27 0.346 -10.336 1 98.94 96 GLU A CA 1
ATOM 744 C C . GLU A 1 96 ? 3.871 1.735 -10.523 1 98.94 96 GLU A C 1
ATOM 746 O O . GLU A 1 96 ? 3.162 2.74 -10.445 1 98.94 96 GLU A O 1
ATOM 751 N N . ARG A 1 97 ? 5.145 1.757 -10.695 1 98.62 97 ARG A N 1
ATOM 752 C CA . ARG A 1 97 ? 5.867 2.979 -11.031 1 98.62 97 ARG A CA 1
ATOM 753 C C . ARG A 1 97 ? 5.902 3.197 -12.539 1 98.62 97 ARG A C 1
ATOM 755 O O . ARG A 1 97 ? 6.668 2.541 -13.25 1 98.62 97 ARG A O 1
ATOM 762 N N . LEU A 1 98 ? 5.133 4.129 -13.008 1 97.81 98 LEU A N 1
ATOM 763 C CA . LEU A 1 98 ? 5.02 4.312 -14.453 1 97.81 98 LEU A CA 1
ATOM 764 C C . LEU A 1 98 ? 6.195 5.125 -14.984 1 97.81 98 LEU A C 1
ATOM 766 O O . LEU A 1 98 ? 6.773 5.938 -14.266 1 97.81 98 LEU A O 1
ATOM 770 N N . MET B 1 1 ? 17.672 15.688 25.547 1 34.09 1 MET B N 1
ATOM 771 C CA . MET B 1 1 ? 16.438 16.203 24.969 1 34.09 1 MET B CA 1
ATOM 772 C C . MET B 1 1 ? 15.484 15.055 24.609 1 34.09 1 MET B C 1
ATOM 774 O O . MET B 1 1 ? 15.836 14.172 23.844 1 34.09 1 MET B O 1
ATOM 778 N N . ASP B 1 2 ? 14.531 14.695 25.406 1 41.03 2 ASP B N 1
ATOM 779 C CA . ASP B 1 2 ? 13.594 13.578 25.375 1 41.03 2 ASP B CA 1
ATOM 780 C C . ASP B 1 2 ? 12.93 13.453 24 1 41.03 2 ASP B C 1
ATOM 782 O O . ASP B 1 2 ? 12.422 14.445 23.469 1 41.03 2 ASP B O 1
ATOM 786 N N . LYS B 1 3 ? 13.453 12.695 23.047 1 52.62 3 LYS B N 1
ATOM 787 C CA . LYS B 1 3 ? 12.789 12.562 21.75 1 52.62 3 LYS B CA 1
ATOM 788 C C . LYS B 1 3 ? 11.281 12.695 21.891 1 52.62 3 LYS B C 1
ATOM 790 O O . LYS B 1 3 ? 10.656 11.938 22.641 1 52.62 3 LYS B O 1
ATOM 795 N N . LEU B 1 4 ? 10.695 13.93 21.828 1 64.62 4 LEU B N 1
ATOM 796 C CA . LEU B 1 4 ? 9.266 14.195 21.953 1 64.62 4 LEU B CA 1
ATOM 797 C C . LEU B 1 4 ? 8.445 13.125 21.25 1 64.62 4 LEU B C 1
ATOM 799 O O . LEU B 1 4 ? 8.664 12.852 20.062 1 64.62 4 LEU B O 1
ATOM 803 N N . ASP B 1 5 ? 7.91 12.18 22.062 1 88.94 5 ASP B N 1
ATOM 804 C CA . ASP B 1 5 ? 7.012 11.148 21.562 1 88.94 5 ASP B CA 1
ATOM 805 C C . ASP B 1 5 ? 5.82 11.766 20.828 1 88.94 5 ASP B C 1
ATOM 807 O O . ASP B 1 5 ? 4.93 12.344 21.453 1 88.94 5 ASP B O 1
ATOM 811 N N . THR B 1 6 ? 5.773 11.898 19.547 1 96.06 6 THR B N 1
ATOM 812 C CA . THR B 1 6 ? 4.742 12.523 18.734 1 96.06 6 THR B CA 1
ATOM 813 C C . THR B 1 6 ? 3.514 11.625 18.625 1 96.06 6 THR B C 1
ATOM 815 O O . THR B 1 6 ? 2.488 12.023 18.078 1 96.06 6 THR B O 1
ATOM 818 N N . GLY B 1 7 ? 3.604 10.406 19.234 1 98 7 GLY B N 1
ATOM 819 C CA . GLY B 1 7 ? 2.527 9.438 19.141 1 98 7 GLY B CA 1
ATOM 820 C C . GLY B 1 7 ? 2.449 8.773 17.781 1 98 7 GLY B C 1
ATOM 821 O O . GLY B 1 7 ? 1.401 8.25 17.391 1 98 7 GLY B O 1
ATOM 822 N N . SER B 1 8 ? 3.553 8.961 17.016 1 98.62 8 SER B N 1
ATOM 823 C CA . SER B 1 8 ? 3.602 8.312 15.703 1 98.62 8 SER B CA 1
ATOM 824 C C . SER B 1 8 ? 4.961 7.668 15.453 1 98.62 8 SER B C 1
ATOM 826 O O . SER B 1 8 ? 5.945 8.008 16.125 1 98.62 8 SER B O 1
ATOM 828 N N . HIS B 1 9 ? 4.973 6.707 14.555 1 98.31 9 HIS B N 1
ATOM 829 C CA . HIS B 1 9 ? 6.242 6.145 14.102 1 98.31 9 HIS B CA 1
ATOM 830 C C . HIS B 1 9 ? 6.129 5.605 12.68 1 98.31 9 HIS B C 1
ATOM 832 O O . HIS B 1 9 ? 5.043 5.215 12.242 1 98.31 9 HIS B O 1
ATOM 838 N N . GLY B 1 10 ? 7.211 5.641 12.023 1 98.5 10 GLY B N 1
ATOM 839 C CA . GLY B 1 10 ? 7.336 5.051 10.703 1 98.5 10 GLY B CA 1
ATOM 840 C C . GLY B 1 10 ? 8.266 3.852 10.664 1 98.5 10 GLY B C 1
ATOM 841 O O . GLY B 1 10 ? 9.367 3.898 11.211 1 98.5 10 GLY B O 1
ATOM 842 N N . ASP B 1 11 ? 7.777 2.781 10.156 1 98.75 11 ASP B N 1
ATOM 843 C CA . ASP B 1 11 ? 8.602 1.609 9.898 1 98.75 11 ASP B CA 1
ATOM 844 C C . ASP B 1 11 ? 9.031 1.558 8.43 1 98.75 11 ASP B C 1
ATOM 846 O O . ASP B 1 11 ? 8.211 1.273 7.551 1 98.75 11 ASP B O 1
ATOM 850 N N . LEU B 1 12 ? 10.281 1.863 8.188 1 98.88 12 LEU B N 1
ATOM 851 C CA . LEU B 1 12 ? 10.805 1.771 6.824 1 98.88 12 LEU B CA 1
ATOM 852 C C . LEU B 1 12 ? 10.875 0.317 6.371 1 98.88 12 LEU B C 1
ATOM 854 O O . LEU B 1 12 ? 11.555 -0.501 6.996 1 98.88 12 LEU B O 1
ATOM 858 N N . GLN B 1 13 ? 10.188 0.054 5.27 1 98.88 13 GLN B N 1
ATOM 859 C CA . GLN B 1 13 ? 10.133 -1.327 4.801 1 98.88 13 GLN B CA 1
ATOM 860 C C . GLN B 1 13 ? 11.07 -1.548 3.619 1 98.88 13 GLN B C 1
ATOM 862 O O . GLN B 1 13 ? 11.641 -2.629 3.469 1 98.88 13 GLN B O 1
ATOM 867 N N . LEU B 1 14 ? 11.062 -0.502 2.77 1 97.88 14 LEU B N 1
ATOM 868 C CA . LEU B 1 14 ? 11.797 -0.586 1.513 1 97.88 14 LEU B CA 1
ATOM 869 C C . LEU B 1 14 ? 12.414 0.762 1.152 1 97.88 14 LEU B C 1
ATOM 871 O O . LEU B 1 14 ? 11.766 1.803 1.303 1 97.88 14 LEU B O 1
ATOM 875 N N . ASP B 1 15 ? 13.586 0.806 0.734 1 98.69 15 ASP B N 1
ATOM 876 C CA . ASP B 1 15 ? 14.289 1.905 0.078 1 98.69 15 ASP B CA 1
ATOM 877 C C . ASP B 1 15 ? 15.328 1.383 -0.905 1 98.69 15 ASP B C 1
ATOM 879 O O . ASP B 1 15 ? 16.484 1.157 -0.533 1 98.69 15 ASP B O 1
ATOM 883 N N . ASP B 1 16 ? 14.828 1.283 -2.191 1 98.44 16 ASP B N 1
ATOM 884 C CA . ASP B 1 16 ? 15.672 0.492 -3.088 1 98.44 16 ASP B CA 1
ATOM 885 C C . ASP B 1 16 ? 16.031 1.284 -4.34 1 98.44 16 ASP B C 1
ATOM 887 O O . ASP B 1 16 ? 16.344 0.7 -5.383 1 98.44 16 ASP B O 1
ATOM 891 N N . GLY B 1 17 ? 15.93 2.518 -4.246 1 98.25 17 GLY B N 1
ATOM 892 C CA . GLY B 1 17 ? 16.281 3.385 -5.355 1 98.25 17 GLY B CA 1
ATOM 893 C C . GLY B 1 17 ? 15.133 3.621 -6.316 1 98.25 17 GLY B C 1
ATOM 894 O O . GLY B 1 17 ? 15.164 4.555 -7.121 1 98.25 17 GLY B O 1
ATOM 895 N N . ARG B 1 18 ? 14.219 2.795 -6.312 1 98.38 18 ARG B N 1
ATOM 896 C CA . ARG B 1 18 ? 13.008 2.947 -7.109 1 98.38 18 ARG B CA 1
ATOM 897 C C . ARG B 1 18 ? 11.852 3.445 -6.254 1 98.38 18 ARG B C 1
ATOM 899 O O . ARG B 1 18 ? 11.148 4.387 -6.637 1 98.38 18 ARG B O 1
ATOM 906 N N . PHE B 1 19 ? 11.758 2.799 -5.086 1 98.88 19 PHE B N 1
ATOM 907 C CA . PHE B 1 19 ? 10.695 3.127 -4.141 1 98.88 19 PHE B CA 1
ATOM 908 C C . PHE B 1 19 ? 11.266 3.35 -2.744 1 98.88 19 PHE B C 1
ATOM 910 O O . PHE B 1 19 ? 12.289 2.771 -2.387 1 98.88 19 PHE B O 1
ATOM 917 N N . ARG B 1 20 ? 10.633 4.137 -1.989 1 98.94 20 ARG B N 1
ATOM 918 C CA . ARG B 1 20 ? 10.688 4.133 -0.53 1 98.94 20 ARG B CA 1
ATOM 919 C C . ARG B 1 20 ? 9.32 3.842 0.068 1 98.94 20 ARG B C 1
ATOM 921 O O . ARG B 1 20 ? 8.336 4.508 -0.265 1 98.94 20 ARG B O 1
ATOM 928 N N . VAL B 1 21 ? 9.203 2.791 0.847 1 99 21 VAL B N 1
ATOM 929 C CA . VAL B 1 21 ? 7.926 2.352 1.4 1 99 21 VAL B CA 1
ATOM 930 C C . VAL B 1 21 ? 7.992 2.367 2.926 1 99 21 VAL B C 1
ATOM 932 O O . VAL B 1 21 ? 8.852 1.72 3.523 1 99 21 VAL B O 1
ATOM 935 N N . THR B 1 22 ? 7.16 3.078 3.547 1 98.94 22 THR B N 1
ATOM 936 C CA . THR B 1 22 ? 7.105 3.221 4.996 1 98.94 22 THR B CA 1
ATOM 937 C C . THR B 1 22 ? 5.699 2.922 5.516 1 98.94 22 THR B C 1
ATOM 939 O O . THR B 1 22 ? 4.711 3.412 4.965 1 98.94 22 THR B O 1
ATOM 942 N N . ARG B 1 23 ? 5.559 2.074 6.488 1 98.94 23 ARG B N 1
ATOM 943 C CA . ARG B 1 23 ? 4.301 1.914 7.215 1 98.94 23 ARG B CA 1
ATOM 944 C C . ARG B 1 23 ? 4.215 2.898 8.375 1 98.94 23 ARG B C 1
ATOM 946 O O . ARG B 1 23 ? 5.047 2.873 9.289 1 98.94 23 ARG B O 1
ATOM 953 N N . TRP B 1 24 ? 3.262 3.75 8.383 1 98.94 24 TRP B N 1
ATOM 954 C CA . TRP B 1 24 ? 3.061 4.758 9.422 1 98.94 24 TRP B CA 1
ATOM 955 C C . TRP B 1 24 ? 1.977 4.32 10.398 1 98.94 24 TRP B C 1
ATOM 957 O O . TRP B 1 24 ? 0.945 3.779 9.992 1 98.94 24 TRP B O 1
ATOM 967 N N . THR B 1 25 ? 2.248 4.527 11.641 1 98.88 25 THR B N 1
ATOM 968 C CA . THR B 1 25 ? 1.295 4.344 12.727 1 98.88 25 THR B CA 1
ATOM 969 C C . THR B 1 25 ? 1.159 5.621 13.547 1 98.88 25 THR B C 1
ATOM 971 O O . THR B 1 25 ? 2.156 6.168 14.023 1 98.88 25 THR B O 1
ATOM 974 N N . ILE B 1 26 ? -0.002 6.09 13.68 1 98.88 26 ILE B N 1
ATOM 975 C CA . ILE B 1 26 ? -0.286 7.27 14.484 1 98.88 26 ILE B CA 1
ATOM 976 C C . ILE B 1 26 ? -1.258 6.902 15.609 1 98.88 26 ILE B C 1
ATOM 978 O O . ILE B 1 26 ? -2.422 6.586 15.352 1 98.88 26 ILE B O 1
ATOM 982 N N . GLU B 1 27 ? -0.82 6.961 16.812 1 98.69 27 GLU B N 1
ATOM 983 C CA . GLU B 1 27 ? -1.65 6.656 17.969 1 98.69 27 GLU B CA 1
ATOM 984 C C . GLU B 1 27 ? -2.727 7.719 18.172 1 98.69 27 GLU B C 1
ATOM 986 O O . GLU B 1 27 ? -2.617 8.828 17.656 1 98.69 27 GLU B O 1
ATOM 991 N N . PRO B 1 28 ? -3.834 7.32 18.938 1 98.56 28 PRO B N 1
ATOM 992 C CA . PRO B 1 28 ? -4.809 8.359 19.281 1 98.56 28 PRO B CA 1
ATOM 993 C C . PRO B 1 28 ? -4.16 9.594 19.906 1 98.56 28 PRO B C 1
ATOM 995 O O . PRO B 1 28 ? -3.348 9.477 20.828 1 98.56 28 PRO B O 1
ATOM 998 N N . GLY B 1 29 ? -4.422 10.664 19.312 1 98.31 29 GLY B N 1
ATOM 999 C CA . GLY B 1 29 ? -3.871 11.914 19.812 1 98.31 29 GLY B CA 1
ATOM 1000 C C . GLY B 1 29 ? -2.508 12.242 19.234 1 98.31 29 GLY B C 1
ATOM 1001 O O . GLY B 1 29 ? -1.962 13.32 19.469 1 98.31 29 GLY B O 1
ATOM 1002 N N . GLY B 1 30 ? -1.975 11.328 18.484 1 98.62 30 GLY B N 1
ATOM 1003 C CA . GLY B 1 30 ? -0.636 11.5 17.938 1 98.62 30 GLY B CA 1
ATOM 1004 C C . GLY B 1 30 ? -0.62 12.258 16.625 1 98.62 30 GLY B C 1
ATOM 1005 O O . GLY B 1 30 ? -1.674 12.609 16.094 1 98.62 30 GLY B O 1
ATOM 1006 N N . ALA B 1 31 ? 0.686 12.453 16.078 1 98.75 31 ALA B N 1
ATOM 1007 C CA . ALA B 1 31 ? 0.836 13.18 14.82 1 98.75 31 ALA B CA 1
ATOM 1008 C C . ALA B 1 31 ? 2.174 12.859 14.156 1 98.75 31 ALA B C 1
ATOM 1010 O O . ALA B 1 31 ? 3.156 12.562 14.844 1 98.75 31 ALA B O 1
ATOM 1011 N N . ILE B 1 32 ? 2.176 12.875 12.859 1 98.81 32 ILE B N 1
ATOM 1012 C CA . ILE B 1 32 ? 3.416 13.078 12.117 1 98.81 32 ILE B CA 1
ATOM 1013 C C . ILE B 1 32 ? 3.701 14.57 11.992 1 98.81 32 ILE B C 1
ATOM 1015 O O . ILE B 1 32 ? 2.9 15.32 11.422 1 98.81 32 ILE B O 1
ATOM 1019 N N . PRO B 1 33 ? 4.824 15.016 12.477 1 98.5 33 PRO B N 1
ATOM 1020 C CA . PRO B 1 33 ? 5.102 16.453 12.469 1 98.5 33 PRO B CA 1
ATOM 1021 C C . PRO B 1 33 ? 5.203 17.031 11.055 1 98.5 33 PRO B C 1
ATOM 1023 O O . PRO B 1 33 ? 5.301 16.281 10.086 1 98.5 33 PRO B O 1
ATOM 1026 N N . MET B 1 34 ? 5.215 18.344 11.031 1 98.62 34 MET B N 1
ATOM 1027 C CA . MET B 1 34 ? 5.312 19.047 9.758 1 98.62 34 MET B CA 1
ATOM 1028 C C . MET B 1 34 ? 6.52 18.562 8.961 1 98.62 34 MET B C 1
ATOM 1030 O O . MET B 1 34 ? 7.633 18.516 9.477 1 98.62 34 MET B O 1
ATOM 1034 N N . HIS B 1 35 ? 6.234 18.203 7.754 1 98.62 35 HIS B N 1
ATOM 1035 C CA . HIS B 1 35 ? 7.285 17.734 6.859 1 98.62 35 HIS B CA 1
ATOM 1036 C C . HIS B 1 35 ? 6.906 17.953 5.398 1 98.62 35 HIS B C 1
ATOM 1038 O O . HIS B 1 35 ? 5.758 18.281 5.094 1 98.62 35 HIS B O 1
ATOM 1044 N N . ARG B 1 36 ? 7.891 17.766 4.508 1 98.75 36 ARG B N 1
ATOM 1045 C CA . ARG B 1 36 ? 7.68 17.922 3.07 1 98.75 36 ARG B CA 1
ATOM 1046 C C . ARG B 1 36 ? 8.031 16.641 2.326 1 98.75 36 ARG B C 1
ATOM 1048 O O . ARG B 1 36 ? 9.039 15.992 2.633 1 98.75 36 ARG B O 1
ATOM 1055 N N . HIS B 1 37 ? 7.152 16.25 1.394 1 98.62 37 HIS B N 1
ATOM 1056 C CA . HIS B 1 37 ? 7.422 15.086 0.545 1 98.62 37 HIS B CA 1
ATOM 1057 C C . HIS B 1 37 ? 8.273 15.477 -0.658 1 98.62 37 HIS B C 1
ATOM 1059 O O . HIS B 1 37 ? 7.852 16.281 -1.494 1 98.62 37 HIS B O 1
ATOM 1065 N N . GLU B 1 38 ? 9.352 14.883 -0.804 1 98.56 38 GLU B N 1
ATOM 1066 C CA . GLU B 1 38 ? 10.266 15.211 -1.897 1 98.56 38 GLU B CA 1
ATOM 1067 C C . GLU B 1 38 ? 9.906 14.438 -3.162 1 98.56 38 GLU B C 1
ATOM 1069 O O . GLU B 1 38 ? 10.406 14.75 -4.246 1 98.56 38 GLU B O 1
ATOM 1074 N N . HIS B 1 39 ? 9.117 13.461 -3.094 1 98.81 39 HIS B N 1
ATOM 1075 C CA . HIS B 1 39 ? 8.766 12.578 -4.195 1 98.81 39 HIS B CA 1
ATOM 1076 C C . HIS B 1 39 ? 7.25 12.43 -4.32 1 98.81 39 HIS B C 1
ATOM 1078 O O . HIS B 1 39 ? 6.523 12.609 -3.342 1 98.81 39 HIS B O 1
ATOM 1084 N N . ASP B 1 40 ? 6.77 12.109 -5.527 1 98.88 40 ASP B N 1
ATOM 1085 C CA . ASP B 1 40 ? 5.395 11.641 -5.66 1 98.88 40 ASP B CA 1
ATOM 1086 C C . ASP B 1 40 ? 5.145 10.406 -4.797 1 98.88 40 ASP B C 1
ATOM 1088 O O . ASP B 1 40 ? 6.051 9.602 -4.582 1 98.88 40 ASP B O 1
ATOM 1092 N N . TYR B 1 41 ? 3.889 10.227 -4.332 1 98.94 41 TYR B N 1
ATOM 1093 C CA . TYR B 1 41 ? 3.68 9.07 -3.473 1 98.94 41 TYR B CA 1
ATOM 1094 C C . TYR B 1 41 ? 2.225 8.617 -3.504 1 98.94 41 TYR B C 1
ATOM 1096 O O . TYR B 1 41 ? 1.342 9.383 -3.906 1 98.94 41 TYR B O 1
ATOM 1104 N N . VAL B 1 42 ? 2.004 7.422 -3.148 1 98.94 42 VAL B N 1
ATOM 1105 C CA . VAL B 1 42 ? 0.703 6.789 -2.955 1 98.94 42 VAL B CA 1
ATOM 1106 C C . VAL B 1 42 ? 0.513 6.438 -1.482 1 98.94 42 VAL B C 1
ATOM 1108 O O . VAL B 1 42 ? 1.443 5.965 -0.826 1 98.94 42 VAL B O 1
ATOM 1111 N N . VAL B 1 43 ? -0.646 6.668 -0.911 1 98.94 43 VAL B N 1
ATOM 1112 C CA . VAL B 1 43 ? -1.042 6.227 0.422 1 98.94 43 VAL B CA 1
ATOM 1113 C C . VAL B 1 43 ? -2.027 5.062 0.308 1 98.94 43 VAL B C 1
ATOM 1115 O O . VAL B 1 43 ? -3.018 5.152 -0.421 1 98.94 43 VAL B O 1
ATOM 1118 N N . VAL B 1 44 ? -1.739 4 0.955 1 99 44 VAL B N 1
ATOM 1119 C CA . VAL B 1 44 ? -2.615 2.838 1.038 1 99 44 VAL B CA 1
ATOM 1120 C C . VAL B 1 44 ? -3.094 2.652 2.477 1 99 44 VAL B C 1
ATOM 1122 O O . VAL B 1 44 ? -2.357 2.137 3.32 1 99 44 VAL B O 1
ATOM 1125 N N . PRO B 1 45 ? -4.328 2.986 2.748 1 99 45 PRO B N 1
ATOM 1126 C CA . PRO B 1 45 ? -4.836 2.832 4.113 1 99 45 PRO B CA 1
ATOM 1127 C C . PRO B 1 45 ? -4.973 1.37 4.527 1 99 45 PRO B C 1
ATOM 1129 O O . PRO B 1 45 ? -5.391 0.533 3.725 1 99 45 PRO B O 1
ATOM 1132 N N . LEU B 1 46 ? -4.66 1.068 5.797 1 98.94 46 LEU B N 1
ATOM 1133 C CA . LEU B 1 46 ? -4.781 -0.282 6.336 1 98.94 46 LEU B CA 1
ATOM 1134 C C . LEU B 1 46 ? -5.883 -0.351 7.391 1 98.94 46 LEU B C 1
ATOM 1136 O O . LEU B 1 46 ? -6.125 -1.41 7.973 1 98.94 46 LEU B O 1
ATOM 1140 N N . VAL B 1 47 ? -6.52 0.763 7.668 1 98.81 47 VAL B N 1
ATOM 1141 C CA . VAL B 1 47 ? -7.656 0.861 8.578 1 98.81 47 VAL B CA 1
ATOM 1142 C C . VAL B 1 47 ? -8.703 1.81 7.996 1 98.81 47 VAL B C 1
ATOM 1144 O O . VAL B 1 47 ? -8.391 2.621 7.121 1 98.81 47 VAL B O 1
ATOM 1147 N N . ASN B 1 48 ? -9.992 1.578 8.422 1 98.56 48 ASN B N 1
ATOM 1148 C CA . ASN B 1 48 ? -10.961 2.658 8.289 1 98.56 48 ASN B CA 1
ATOM 1149 C C . ASN B 1 48 ? -10.797 3.695 9.398 1 98.56 48 ASN B C 1
ATOM 1151 O O . ASN B 1 48 ? -10.859 3.363 10.586 1 98.56 48 ASN B O 1
ATOM 1155 N N . ALA B 1 49 ? -10.594 4.938 9 1 98.56 49 ALA B N 1
ATOM 1156 C CA . ALA B 1 49 ? -10.328 5.949 10.016 1 98.56 49 ALA B CA 1
ATOM 1157 C C . ALA B 1 49 ? -10.469 7.355 9.453 1 98.56 49 ALA B C 1
ATOM 1159 O O . ALA B 1 49 ? -10.516 7.539 8.234 1 98.56 49 ALA B O 1
ATOM 1160 N N . THR B 1 50 ? -10.562 8.297 10.367 1 98.44 50 THR B N 1
ATOM 1161 C CA . THR B 1 50 ? -10.477 9.711 10.023 1 98.44 50 THR B CA 1
ATOM 1162 C C . THR B 1 50 ? -9.094 10.266 10.344 1 98.44 50 THR B C 1
ATOM 1164 O O . THR B 1 50 ? -8.562 10.047 11.438 1 98.44 50 THR B O 1
ATOM 1167 N N . MET B 1 51 ? -8.531 10.922 9.398 1 98.69 51 MET B N 1
ATOM 1168 C CA . MET B 1 51 ? -7.195 11.5 9.508 1 98.69 51 MET B CA 1
ATOM 1169 C C . MET B 1 51 ? -7.219 12.984 9.156 1 98.69 51 MET B C 1
ATOM 1171 O O . MET B 1 51 ? -7.871 13.391 8.195 1 98.69 51 MET B O 1
ATOM 1175 N N . HIS B 1 52 ? -6.566 13.766 9.953 1 98.81 52 HIS B N 1
ATOM 1176 C CA . HIS B 1 52 ? -6.5 15.203 9.688 1 98.81 52 HIS B CA 1
ATOM 1177 C C . HIS B 1 52 ? -5.16 15.586 9.062 1 98.81 52 HIS B C 1
ATOM 1179 O O . HIS B 1 52 ? -4.102 15.211 9.578 1 98.81 52 HIS B O 1
ATOM 1185 N N . VAL B 1 53 ? -5.223 16.281 7.996 1 98.88 53 VAL B N 1
ATOM 1186 C CA . VAL B 1 53 ? -4.055 16.766 7.266 1 98.88 53 VAL B CA 1
ATOM 1187 C C . VAL B 1 53 ? -4.004 18.281 7.324 1 98.88 53 VAL B C 1
ATOM 1189 O O . VAL B 1 53 ? -4.887 18.969 6.793 1 98.88 53 VAL B O 1
ATOM 1192 N N . VAL B 1 54 ? -2.988 18.844 7.941 1 98.81 54 VAL B N 1
ATOM 1193 C CA . VAL B 1 54 ? -2.896 20.266 8.203 1 98.81 54 VAL B CA 1
ATOM 1194 C C . VAL B 1 54 ? -1.771 20.875 7.363 1 98.81 54 VAL B C 1
ATOM 1196 O O . VAL B 1 54 ? -0.608 20.484 7.508 1 98.81 54 VAL B O 1
ATOM 1199 N N . ALA B 1 55 ? -2.131 21.797 6.551 1 98.69 55 ALA B N 1
ATOM 1200 C CA . ALA B 1 55 ? -1.161 22.469 5.695 1 98.69 55 ALA B CA 1
ATOM 1201 C C . ALA B 1 55 ? -0.376 23.516 6.484 1 98.69 55 ALA B C 1
ATOM 1203 O O . ALA B 1 55 ? -0.746 23.859 7.609 1 98.69 55 ALA B O 1
ATOM 1204 N N . PRO B 1 56 ? 0.691 24.031 5.922 1 98.5 56 PRO B N 1
ATOM 1205 C CA . PRO B 1 56 ? 1.521 25.016 6.621 1 98.5 56 PRO B CA 1
ATOM 1206 C C . PRO B 1 56 ? 0.742 26.266 7.02 1 98.5 56 PRO B C 1
ATOM 1208 O O . PRO B 1 56 ? 1.039 26.875 8.047 1 98.5 56 PRO B O 1
ATOM 1211 N N . ASP B 1 57 ? -0.192 26.562 6.277 1 98.31 57 ASP B N 1
ATOM 1212 C CA . ASP B 1 57 ? -0.938 27.781 6.559 1 98.31 57 ASP B CA 1
ATOM 1213 C C . ASP B 1 57 ? -2.041 27.531 7.586 1 98.31 57 ASP B C 1
ATOM 1215 O O . ASP B 1 57 ? -2.844 28.422 7.871 1 98.31 57 ASP B O 1
ATOM 1219 N N . GLY B 1 58 ? -2.191 26.328 7.977 1 98.06 58 GLY B N 1
ATOM 1220 C CA . GLY B 1 58 ? -3.143 26 9.023 1 98.06 58 GLY B CA 1
ATOM 1221 C C . GLY B 1 58 ? -4.418 25.375 8.492 1 98.06 58 GLY B C 1
ATOM 1222 O O . GLY B 1 58 ? -5.273 24.938 9.266 1 98.06 58 GLY B O 1
ATOM 1223 N N . THR B 1 59 ? -4.562 25.344 7.125 1 98.5 59 THR B N 1
ATOM 1224 C CA . THR B 1 59 ? -5.746 24.719 6.547 1 98.5 59 THR B CA 1
ATOM 1225 C C . THR B 1 59 ? -5.816 23.25 6.918 1 98.5 59 THR B C 1
ATOM 1227 O O . THR B 1 59 ? -4.855 22.5 6.715 1 98.5 59 THR B O 1
ATOM 1230 N N . ASP B 1 60 ? -7.004 22.859 7.457 1 98.25 60 ASP B N 1
ATOM 1231 C CA . ASP B 1 60 ? -7.242 21.484 7.895 1 98.25 60 ASP B CA 1
ATOM 1232 C C . ASP B 1 60 ? -8.141 20.75 6.91 1 98.25 60 ASP B C 1
ATOM 1234 O O . ASP B 1 60 ? -9.281 21.156 6.676 1 98.25 60 ASP B O 1
ATOM 1238 N N . THR B 1 61 ? -7.68 19.703 6.32 1 98.38 61 THR B N 1
ATOM 1239 C CA . THR B 1 61 ? -8.484 18.812 5.488 1 98.38 61 THR B CA 1
ATOM 1240 C C . THR B 1 61 ? -8.672 17.469 6.172 1 98.38 61 THR B C 1
ATOM 1242 O O . THR B 1 61 ? -7.742 16.938 6.777 1 98.38 61 THR B O 1
ATOM 1245 N N . VAL B 1 62 ? -9.906 16.922 6.066 1 98.25 62 VAL B N 1
ATOM 1246 C CA . VAL B 1 62 ? -10.203 15.617 6.66 1 98.25 62 VAL B CA 1
ATOM 1247 C C . VAL B 1 62 ? -10.156 14.539 5.586 1 98.25 62 VAL B C 1
ATOM 1249 O O . VAL B 1 62 ? -10.828 14.633 4.559 1 98.25 62 VAL B O 1
ATOM 1252 N N . ALA B 1 63 ? -9.336 13.57 5.832 1 97.94 63 ALA B N 1
ATOM 1253 C CA . ALA B 1 63 ? -9.289 12.391 4.969 1 97.94 63 ALA B CA 1
ATOM 1254 C C . ALA B 1 63 ? -10.023 11.211 5.609 1 97.94 63 ALA B C 1
ATOM 1256 O O . ALA B 1 63 ? -9.688 10.789 6.719 1 97.94 63 ALA B O 1
ATOM 1257 N N . GLU B 1 64 ? -11.023 10.75 4.91 1 98.25 64 GLU B N 1
ATOM 1258 C CA . GLU B 1 64 ? -11.664 9.508 5.328 1 98.25 64 GLU B CA 1
ATOM 1259 C C . GLU B 1 64 ? -10.977 8.297 4.711 1 98.25 64 GLU B C 1
ATOM 1261 O O . GLU B 1 64 ? -11.234 7.949 3.557 1 98.25 64 GLU B O 1
ATOM 1266 N N . LEU B 1 65 ? -10.188 7.648 5.551 1 98.81 65 LEU B N 1
ATOM 1267 C CA . LEU B 1 65 ? -9.438 6.488 5.086 1 98.81 65 LEU B CA 1
ATOM 1268 C C . LEU B 1 65 ? -10.32 5.246 5.051 1 98.81 65 LEU B C 1
ATOM 1270 O O . LEU B 1 65 ? -11.086 4.996 5.988 1 98.81 65 LEU B O 1
ATOM 1274 N N . ARG B 1 66 ? -10.227 4.523 4.012 1 98.81 66 ARG B N 1
ATOM 1275 C CA . ARG B 1 66 ? -10.828 3.201 3.871 1 98.81 66 ARG B CA 1
ATOM 1276 C C . ARG B 1 66 ? -9.781 2.162 3.48 1 98.81 66 ARG B C 1
ATOM 1278 O O . ARG B 1 66 ? -8.93 2.42 2.625 1 98.81 66 ARG B O 1
ATOM 1285 N N . ILE B 1 67 ? -9.867 1.045 4.152 1 98.88 67 ILE B N 1
ATOM 1286 C CA . ILE B 1 67 ? -8.875 -0.004 3.951 1 98.88 67 ILE B CA 1
ATOM 1287 C C . ILE B 1 67 ? -8.727 -0.288 2.459 1 98.88 67 ILE B C 1
ATOM 1289 O O . ILE B 1 67 ? -9.695 -0.644 1.784 1 98.88 67 ILE B O 1
ATOM 1293 N N . GLY B 1 68 ? -7.504 -0.073 1.965 1 98.88 68 GLY B N 1
ATOM 1294 C CA . GLY B 1 68 ? -7.137 -0.505 0.626 1 98.88 68 GLY B CA 1
ATOM 1295 C C . GLY B 1 68 ? -7.578 0.463 -0.456 1 98.88 68 GLY B C 1
ATOM 1296 O O . GLY B 1 68 ? -7.355 0.218 -1.644 1 98.88 68 GLY B O 1
ATOM 1297 N N . GLU B 1 69 ? -8.273 1.534 -0.109 1 98.88 69 GLU B N 1
ATOM 1298 C CA . GLU B 1 69 ? -8.586 2.584 -1.073 1 98.88 69 GLU B CA 1
ATOM 1299 C C . GLU B 1 69 ? -7.48 3.631 -1.131 1 98.88 69 GLU B C 1
ATOM 1301 O O . GLU B 1 69 ? -7.402 4.508 -0.27 1 98.88 69 GLU B O 1
ATOM 1306 N N . SER B 1 70 ? -6.75 3.566 -2.201 1 98.94 70 SER B N 1
ATOM 1307 C CA . SER B 1 70 ? -5.512 4.336 -2.279 1 98.94 70 SER B CA 1
ATOM 1308 C C . SER B 1 70 ? -5.75 5.711 -2.889 1 98.94 70 SER B C 1
ATOM 1310 O O . SER B 1 70 ? -6.738 5.918 -3.598 1 98.94 70 SER B O 1
ATOM 1312 N N . TYR B 1 71 ? -4.883 6.602 -2.605 1 98.81 71 TYR B N 1
ATOM 1313 C CA . TYR B 1 71 ? -4.816 7.887 -3.289 1 98.81 71 TYR B CA 1
ATOM 1314 C C . TYR B 1 71 ? -3.371 8.336 -3.465 1 98.81 71 TYR B C 1
ATOM 1316 O O . TYR B 1 71 ? -2.469 7.824 -2.797 1 98.81 71 TYR B O 1
ATOM 1324 N N . SER B 1 72 ? -3.133 9.242 -4.395 1 98.81 72 SER B N 1
ATOM 1325 C CA . SER B 1 72 ? -1.777 9.719 -4.645 1 98.81 72 SER B CA 1
ATOM 1326 C C . SER B 1 72 ? -1.667 11.227 -4.402 1 98.81 72 SER B C 1
ATOM 1328 O O . SER B 1 72 ? -2.678 11.93 -4.383 1 98.81 72 SER B O 1
ATOM 1330 N N . ARG B 1 73 ? -0.469 11.641 -4.078 1 98.56 73 ARG B N 1
ATOM 1331 C CA . ARG B 1 73 ? -0.091 13.055 -4.004 1 98.56 73 ARG B CA 1
ATOM 1332 C C . ARG B 1 73 ? 1.231 13.305 -4.719 1 98.56 73 ARG B C 1
ATOM 1334 O O . ARG B 1 73 ? 1.953 12.359 -5.051 1 98.56 73 ARG B O 1
ATOM 1341 N N . ILE B 1 74 ? 1.5 14.523 -4.965 1 98.56 74 ILE B N 1
ATOM 1342 C CA . ILE B 1 74 ? 2.66 14.875 -5.777 1 98.56 74 ILE B CA 1
ATOM 1343 C C . ILE B 1 74 ? 3.793 15.367 -4.875 1 98.56 74 ILE B C 1
ATOM 1345 O O . ILE B 1 74 ? 3.553 15.797 -3.746 1 98.56 74 ILE B O 1
ATOM 1349 N N . ALA B 1 75 ? 5.004 15.336 -5.449 1 98.75 75 ALA B N 1
ATOM 1350 C CA . ALA B 1 75 ? 6.168 15.898 -4.773 1 98.75 75 ALA B CA 1
ATOM 1351 C C . ALA B 1 75 ? 5.938 17.359 -4.41 1 98.75 75 ALA B C 1
ATOM 1353 O O . ALA B 1 75 ? 5.273 18.094 -5.148 1 98.75 75 ALA B O 1
ATOM 1354 N N . GLY B 1 76 ? 6.465 17.734 -3.268 1 98.75 76 GLY B N 1
ATOM 1355 C CA . GLY B 1 76 ? 6.371 19.109 -2.828 1 98.75 76 GLY B CA 1
ATOM 1356 C C . GLY B 1 76 ? 5.316 19.328 -1.762 1 98.75 76 GLY B C 1
ATOM 1357 O O . GLY B 1 76 ? 5.32 20.359 -1.075 1 98.75 76 GLY B O 1
ATOM 1358 N N . VAL B 1 77 ? 4.359 18.391 -1.613 1 98.56 77 VAL B N 1
ATOM 1359 C CA . VAL B 1 77 ? 3.312 18.5 -0.604 1 98.56 77 VAL B CA 1
ATOM 1360 C C . VAL B 1 77 ? 3.939 18.641 0.78 1 98.56 77 VAL B C 1
ATOM 1362 O O . VAL B 1 77 ? 4.879 17.922 1.118 1 98.56 77 VAL B O 1
ATOM 1365 N N . GLU B 1 78 ? 3.533 19.594 1.515 1 98.81 78 GLU B N 1
ATOM 1366 C CA . GLU B 1 78 ? 3.955 19.844 2.891 1 98.81 78 GLU B CA 1
ATOM 1367 C C . GLU B 1 78 ? 2.764 19.828 3.844 1 98.81 78 GLU B C 1
ATOM 1369 O O . GLU B 1 78 ? 1.761 20.5 3.6 1 98.81 78 GLU B O 1
ATOM 1374 N N . HIS B 1 79 ? 2.885 19.031 4.934 1 98.88 79 HIS B N 1
ATOM 1375 C CA . HIS B 1 79 ? 1.749 18.953 5.848 1 98.88 79 HIS B CA 1
ATOM 1376 C C . HIS B 1 79 ? 2.15 18.297 7.168 1 98.88 79 HIS B C 1
ATOM 1378 O O . HIS B 1 79 ? 3.238 17.734 7.285 1 98.88 79 HIS B O 1
ATOM 1384 N N . ARG B 1 80 ? 1.374 18.484 8.148 1 98.81 80 ARG B N 1
ATOM 1385 C CA . ARG B 1 80 ? 1.277 17.719 9.383 1 98.81 80 ARG B CA 1
ATOM 1386 C C . ARG B 1 80 ? 0.069 16.781 9.359 1 98.81 80 ARG B C 1
ATOM 1388 O O . ARG B 1 80 ? -1.01 17.172 8.906 1 98.81 80 ARG B O 1
ATOM 1395 N N . VAL B 1 81 ? 0.221 15.539 9.727 1 98.94 81 VAL B N 1
ATOM 1396 C CA . VAL B 1 81 ? -0.869 14.57 9.711 1 98.94 81 VAL B CA 1
ATOM 1397 C C . VAL B 1 81 ? -1.234 14.188 11.148 1 98.94 81 VAL B C 1
ATOM 1399 O O . VAL B 1 81 ? -0.369 13.789 11.93 1 98.94 81 VAL B O 1
ATOM 1402 N N . GLU B 1 82 ? -2.5 14.211 11.484 1 98.81 82 GLU B N 1
ATOM 1403 C CA . GLU B 1 82 ? -2.912 14.016 12.867 1 98.81 82 GLU B CA 1
ATOM 1404 C C . GLU B 1 82 ? -3.98 12.938 12.984 1 98.81 82 GLU B C 1
ATOM 1406 O O . GLU B 1 82 ? -4.879 12.852 12.141 1 98.81 82 GLU B O 1
ATOM 1411 N N . ASN B 1 83 ? -3.904 12.156 14.07 1 98.88 83 ASN B N 1
ATOM 1412 C CA . ASN B 1 83 ? -5 11.352 14.594 1 98.88 83 ASN B CA 1
ATOM 1413 C C . ASN B 1 83 ? -5.656 12.008 15.805 1 98.88 83 ASN B C 1
ATOM 1415 O O . ASN B 1 83 ? -5.156 11.891 16.922 1 98.88 83 ASN B O 1
ATOM 1419 N N . ARG B 1 84 ? -6.73 12.609 15.562 1 98.5 84 ARG B N 1
ATOM 1420 C CA . ARG B 1 84 ? -7.375 13.352 16.641 1 98.5 84 ARG B CA 1
ATOM 1421 C C . ARG B 1 84 ? -8.391 12.477 17.375 1 98.5 84 ARG B C 1
ATOM 1423 O O . ARG B 1 84 ? -9.141 12.961 18.234 1 98.5 84 ARG B O 1
ATOM 1430 N N . GLY B 1 85 ? -8.477 11.273 16.906 1 96.62 85 GLY B N 1
ATOM 1431 C CA . GLY B 1 85 ? -9.32 10.336 17.641 1 96.62 85 GLY B CA 1
ATOM 1432 C C . GLY B 1 85 ? -8.758 9.938 18.984 1 96.62 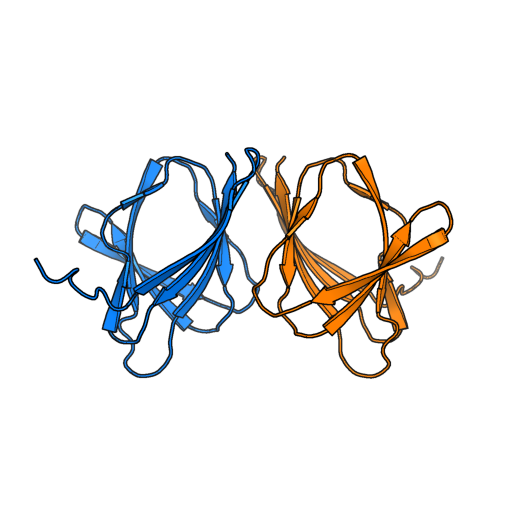85 GLY B C 1
ATOM 1433 O O . GLY B 1 85 ? -7.613 10.281 19.312 1 96.62 85 GLY B O 1
ATOM 1434 N N . THR B 1 86 ? -9.555 9.156 19.75 1 95.25 86 THR B N 1
ATOM 1435 C CA . THR B 1 86 ? -9.141 8.852 21.125 1 95.25 86 THR B CA 1
ATOM 1436 C C . THR B 1 86 ? -8.984 7.344 21.312 1 95.25 86 THR B C 1
ATOM 1438 O O . THR B 1 86 ? -8.477 6.898 22.344 1 95.25 86 THR B O 1
ATOM 1441 N N . THR B 1 87 ? -9.266 6.566 20.297 1 96.62 87 THR B N 1
ATOM 1442 C CA . THR B 1 87 ? -9.289 5.133 20.562 1 96.62 87 THR B CA 1
ATOM 1443 C C . THR B 1 87 ? -8.477 4.375 19.516 1 96.62 87 THR B C 1
ATOM 1445 O O . THR B 1 87 ? -7.551 3.639 19.859 1 96.62 87 THR B O 1
ATOM 1448 N N . ASP B 1 88 ? -8.742 4.598 18.281 1 97.5 88 ASP B N 1
ATOM 1449 C CA . ASP B 1 88 ? -8.188 3.744 17.234 1 97.5 88 ASP B CA 1
ATOM 1450 C C . ASP B 1 88 ? -6.918 4.355 16.641 1 97.5 88 ASP B C 1
ATOM 1452 O O . ASP B 1 88 ? -6.84 5.57 16.453 1 97.5 88 ASP B O 1
ATOM 1456 N N . THR B 1 89 ? -5.973 3.568 16.359 1 98.69 89 THR B N 1
ATOM 1457 C CA . THR B 1 89 ? -4.754 3.99 15.672 1 98.69 89 THR B CA 1
ATOM 1458 C C . THR B 1 89 ? -5.004 4.16 14.18 1 98.69 89 THR B C 1
ATOM 1460 O O . THR B 1 89 ? -5.777 3.408 13.586 1 98.69 89 THR B O 1
ATOM 1463 N N . VAL B 1 90 ? -4.414 5.156 13.633 1 98.88 90 VAL B N 1
ATOM 1464 C CA . VAL B 1 90 ? -4.359 5.312 12.188 1 98.88 90 VAL B CA 1
ATOM 1465 C C . VAL B 1 90 ? -3.125 4.602 11.633 1 98.88 90 VAL B C 1
ATOM 1467 O O . VAL B 1 90 ? -2.016 4.793 12.141 1 98.88 90 VAL B O 1
ATOM 1470 N N . VAL B 1 91 ? -3.316 3.719 10.617 1 98.94 91 VAL B N 1
ATOM 1471 C CA . VAL B 1 91 ? -2.209 2.984 10.016 1 98.94 91 VAL B CA 1
ATOM 1472 C C . VAL B 1 91 ? -2.336 3.008 8.492 1 98.94 91 VAL B C 1
ATOM 1474 O O . VAL B 1 91 ? -3.42 2.779 7.949 1 98.94 91 VAL B O 1
ATOM 1477 N N . PHE B 1 92 ? -1.279 3.328 7.832 1 98.94 92 PHE B N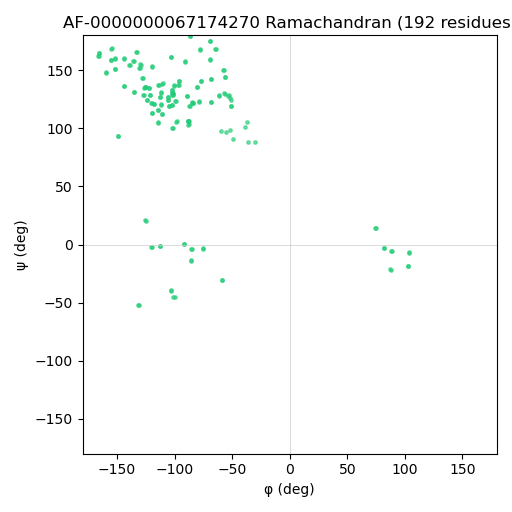 1
ATOM 1478 C CA . PHE B 1 92 ? -1.248 3.285 6.375 1 98.94 92 PHE B CA 1
ATOM 1479 C C . PHE B 1 92 ? 0.166 3.02 5.871 1 98.94 92 PHE B C 1
ATOM 1481 O O . PHE B 1 92 ? 1.136 3.182 6.613 1 98.94 92 PHE B O 1
ATOM 1488 N N . VAL B 1 93 ? 0.268 2.568 4.66 1 99 93 VAL B N 1
ATOM 1489 C CA . VAL B 1 93 ? 1.545 2.447 3.967 1 99 93 VAL B CA 1
ATOM 1490 C C . VAL B 1 93 ? 1.702 3.594 2.971 1 99 93 VAL B C 1
ATOM 1492 O O . VAL B 1 93 ? 0.754 3.945 2.266 1 99 93 VAL B O 1
ATOM 1495 N N . GLU B 1 94 ? 2.789 4.25 2.99 1 99 94 GLU B N 1
ATOM 1496 C CA . GLU B 1 94 ? 3.164 5.27 2.018 1 99 94 GLU B CA 1
ATOM 1497 C C . GLU B 1 94 ? 4.23 4.75 1.055 1 99 94 GLU B C 1
ATOM 1499 O O . GLU B 1 94 ? 5.273 4.254 1.484 1 99 94 GLU B O 1
ATOM 1504 N N . VAL B 1 95 ? 3.967 4.809 -0.221 1 99 95 VAL B N 1
ATOM 1505 C CA . VAL B 1 95 ? 4.895 4.398 -1.271 1 99 95 VAL B CA 1
ATOM 1506 C C . VAL B 1 95 ? 5.371 5.621 -2.047 1 99 95 VAL B C 1
ATOM 1508 O O . VAL B 1 95 ? 4.59 6.25 -2.766 1 99 95 VAL B O 1
ATOM 1511 N N . GLU B 1 96 ? 6.594 5.945 -1.93 1 98.94 96 GLU B N 1
ATOM 1512 C CA . GLU B 1 96 ? 7.184 7.062 -2.658 1 98.94 96 GLU B CA 1
ATOM 1513 C C . GLU B 1 96 ? 7.879 6.59 -3.932 1 98.94 96 GLU B C 1
ATOM 1515 O O . GLU B 1 96 ? 8.523 5.539 -3.939 1 98.94 96 GLU B O 1
ATOM 1520 N N . ARG B 1 97 ? 7.676 7.324 -4.965 1 98.62 97 ARG B N 1
ATOM 1521 C CA . ARG B 1 97 ? 8.375 7.105 -6.23 1 98.62 97 ARG B CA 1
ATOM 1522 C C . ARG B 1 97 ? 9.695 7.863 -6.262 1 98.62 97 ARG B C 1
ATOM 1524 O O . ARG B 1 97 ? 9.719 9.078 -6.441 1 98.62 97 ARG B O 1
ATOM 1531 N N . LEU B 1 98 ? 10.781 7.16 -6.137 1 97.81 98 LEU B N 1
ATOM 1532 C CA . LEU B 1 98 ? 12.07 7.824 -6.035 1 97.81 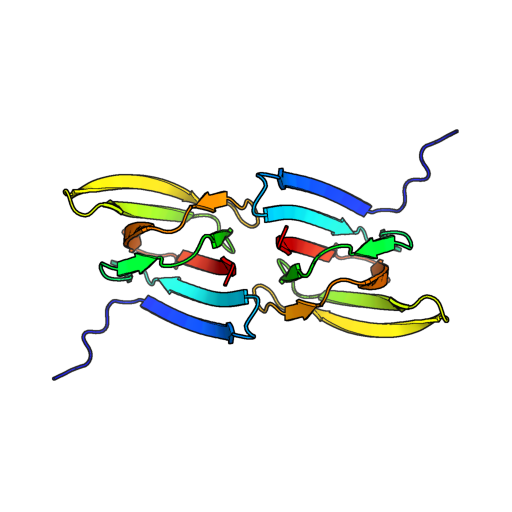98 LEU B CA 1
ATOM 1533 C C . LEU B 1 98 ? 12.586 8.219 -7.414 1 97.81 98 LEU B C 1
ATOM 1535 O O . LEU B 1 98 ? 12.25 7.586 -8.414 1 97.81 98 LEU B O 1
#

Radius of gyration: 17.94 Å; Cα contacts (8 Å, |Δi|>4): 540; chains: 2; bounding box: 35×52×51 Å

Secondary structure (DSSP, 8-state):
------SEEEE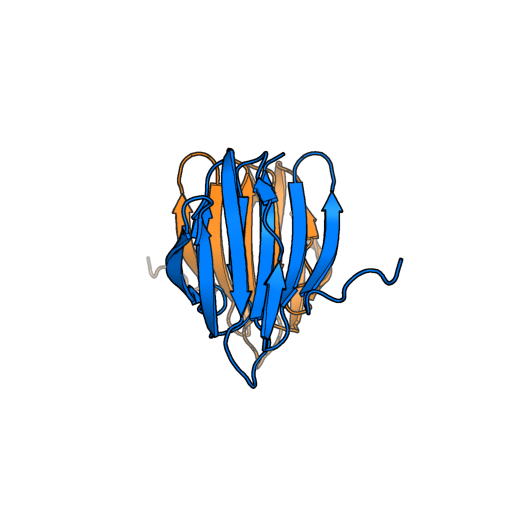EEEESSSEEEEEEEE-TT-EEEEEE--S-EEEEESS-EEEEEE-TT--EEEEEE-TT--EEE-TT-EEEEE---SSPPEEEEEEEE-/------SEEEEEEEESSSEEEEEEEE-TT-EEEEEE--S-EEEEESS-EEEEEE-TT--EEEEEE-TT--EEE-TT-EEEEE---SSPPEEEEEEEE-

Organism: Mycolicibacterium smegmatis (strain ATCC 700084 / mc(2)155) (NCBI:txid246196)

InterPro domains:
  IPR011051 RmlC-like cupin domain superfamily [SSF51182] (12-93)
  IPR013096 Cupin 2, conserved barrel [PF07883] (23-93)
  IPR014710 RmlC-like jelly roll fold [G3DSA:2.60.120.10] (6-97)

Sequence (196 aa):
MDKLDTGSHGDLQLDDGRFRVTRWTIEPGGAIPMHRHEHDYVVVPLVNATMHVVAPDGTDTVAELRIGESYSRIAGVEHRVENRGTTDTVVFVEVERLMDKLDTGSHGDLQLDDGRFRVTRWTIEPGGAIPMHRHEHDYVVVPLVNATMHVVAPDGTDTVAELRIGESYSRIAGVEHRVENRGTTDTVVFVEVERL

Foldseek 3Di:
DPPPPQQKDWDFDDDDPFKTKIKMKHHAFGKDDKDFAQFKKKKAWQDQAWKWKAAPVGDIDIDGDDHGDMDIDGGGGITMMHRNHDHDMTIIMMMGGD/DPPPPQQKDWDFDDDDPFKTKIKMKHHAFGKDDKDFAQFKKKKAWQDQAWKWKAAPVGDIDIDGDDHGDMDIDGGGGITMMHRNHDHDMTIIMMMGGD

Solvent-accessible surface area (backbone atoms only — not comparable to full-atom values): 10309 Å² total; per-residue (Å²): 129,77,78,80,80,46,41,44,51,72,46,78,71,44,75,74,77,53,39,38,31,32,37,37,38,23,33,45,65,9,29,47,70,75,45,68,38,85,37,33,32,36,42,35,25,70,34,73,45,68,36,37,40,29,34,87,86,62,54,74,44,79,43,79,39,35,58,64,57,58,51,73,52,56,49,66,47,49,38,26,40,34,22,81,43,86,75,62,61,46,40,31,35,37,42,29,50,93,130,78,79,77,81,44,42,45,52,70,47,77,71,45,76,72,78,52,39,37,31,31,37,38,39,24,34,46,65,10,29,48,69,76,46,69,37,85,37,33,33,36,40,36,25,71,34,74,44,70,37,39,40,29,34,88,86,62,53,74,46,81,43,79,40,36,61,65,57,59,51,74,53,55,50,66,49,50,38,26,41,34,22,81,45,84,75,63,64,47,38,33,36,38,41,30,50,94

pLDDT: mean 96.38, std 10.43, range [31.61, 99.0]

Nearest PDB structures (foldseek):
  3lag-assembly1_A  TM=9.753E-01  e=3.891E-11  Rhodopseudomonas palustris CGA009
  1uij-assembly2_F  TM=6.952E-01  e=3.985E-05  Glycine max
  1ipj-assembly1_A  TM=6.870E-01  e=5.427E-05  Glycine max
  1uij-assembly2_D  TM=7.014E-01  e=7.389E-05  Glycine max
  1ipk-assembly1_A  TM=6.851E-01  e=9.557E-05  Glycine max